Protein AF-E6YMH2-F1 (afdb_monomer_lite)

Organism: NCBI:txid685782

Secondary structure (DSSP, 8-state):
---EEEEEGGGEEE-TT-TTS-S-SSHHHHHHHHHHHS-HHHHHHHHHHH---TT-PEEEEEETTEEEEEE-HHHHHHHHHHH-GGGS-TTTHHHHHHHHHH-SS---EEEEEEESSHHHHHHHHHHHHSTTGGGTS-----HHHHHHH-TT-TTHHHHHHHHHHHTT-GGGS-HHHHHHHHTSHHHHHHH-EEEETTTTEEEE-----S--GGGG-

Radius of gyration: 24.2 Å; chains: 1; bounding box: 54×37×70 Å

pLDDT: mean 88.31, std 12.15, range [40.66, 98.06]

Sequence (217 aa):
MVNTKKISLKKLKLDLENPRIPACSTEEDAIDLLCAAEQISELAKDIAENRISPCEKLIVLQNGKKYIVAEGNRRLVALMLLNKPNLAPKHLFRRFSQYSASRQIQINSVECLIVSDRKEAKHWIEAKHAGQNKGKGVKPWNAIQKAHYFPSNENRFAYLLFNFLLEDISQFYEITNLTRFISGSTFFEYTGIYYNQWEDKLAFSCSYEKNSALDIF

Foldseek 3Di:
DFDKDKFFLVQEAEDCPAPQADRDDDSLSRLASCVVRPVLLVVLLCCLVPNDDPVDAFEWEDDPSHTYGLPDNSVSSSLVCLQPVVSHDPVCSVSSVVSNVSRPDRDRIGMYGYDHDVVVVVLVCCQDPVECVVPSHDDDDDLLRCLVPDLPRLLVLLNQVCCVVPVPPSVVDDSVVVSVVCVDPVNCVAFQWDQDSVVSHIDGPPPPDDDHPVVVD

Structure (mmCIF, N/CA/C/O backbone):
data_AF-E6YMH2-F1
#
_entry.id   AF-E6YMH2-F1
#
loop_
_atom_site.group_PDB
_atom_site.id
_atom_site.type_symbol
_atom_site.label_atom_id
_atom_site.label_alt_id
_atom_site.label_comp_id
_atom_site.label_asym_id
_atom_site.label_entity_id
_atom_site.label_seq_id
_atom_site.pdbx_PDB_ins_code
_atom_site.Cartn_x
_atom_site.Cartn_y
_atom_site.Cartn_z
_atom_site.occupancy
_atom_site.B_iso_or_equiv
_atom_site.auth_seq_id
_atom_site.auth_comp_id
_atom_site.auth_asym_id
_atom_site.auth_atom_id
_atom_site.pdbx_PDB_model_num
ATOM 1 N N . MET A 1 1 ? -17.793 21.975 2.970 1.00 53.28 1 MET A N 1
ATOM 2 C CA . MET A 1 1 ? -16.399 21.948 3.470 1.00 53.28 1 MET A CA 1
ATOM 3 C C . MET A 1 1 ? -16.033 20.508 3.773 1.00 53.28 1 MET A C 1
ATOM 5 O O . MET A 1 1 ? -16.865 19.801 4.320 1.00 53.28 1 MET A O 1
ATOM 9 N N . VAL A 1 2 ? -14.834 20.071 3.395 1.00 66.56 2 VAL A N 1
ATOM 10 C CA . VAL A 1 2 ? -14.340 18.712 3.666 1.00 66.56 2 VAL A CA 1
ATOM 11 C C . VAL A 1 2 ? -13.852 18.668 5.120 1.00 66.56 2 VAL A C 1
ATOM 13 O O . VAL A 1 2 ? -12.937 19.410 5.472 1.00 66.56 2 VAL A O 1
ATOM 16 N N . ASN A 1 3 ? -14.472 17.858 5.985 1.00 87.75 3 ASN A N 1
ATOM 17 C CA . ASN A 1 3 ? -14.114 17.797 7.408 1.00 87.75 3 ASN A CA 1
ATOM 18 C C . ASN A 1 3 ? -12.878 16.909 7.622 1.00 87.75 3 ASN A C 1
ATOM 20 O O . ASN A 1 3 ? -12.988 15.700 7.831 1.00 87.75 3 ASN A O 1
ATOM 24 N N . THR A 1 4 ? -11.685 17.499 7.535 1.00 92.56 4 THR A N 1
ATOM 25 C CA . THR A 1 4 ? -10.423 16.785 7.774 1.00 92.56 4 THR A CA 1
ATOM 26 C C . THR A 1 4 ? -9.900 17.002 9.185 1.00 92.56 4 THR A C 1
ATOM 28 O O . THR A 1 4 ? -9.810 18.136 9.652 1.00 92.56 4 THR A O 1
ATOM 31 N N . LYS A 1 5 ? -9.471 15.924 9.845 1.00 94.75 5 LYS A N 1
ATOM 32 C CA . LYS A 1 5 ? -8.894 15.975 11.192 1.00 94.75 5 LYS A CA 1
ATOM 33 C C . LYS A 1 5 ? -7.757 14.977 11.348 1.00 94.75 5 LYS A C 1
ATOM 35 O O . LYS A 1 5 ? -7.812 13.868 10.824 1.00 94.75 5 LYS A O 1
ATOM 40 N N . LYS A 1 6 ? -6.749 15.338 12.144 1.00 95.69 6 LYS A N 1
ATOM 41 C CA . LYS A 1 6 ? -5.700 14.406 12.569 1.00 95.69 6 LYS A CA 1
ATOM 42 C C . LYS A 1 6 ? -6.231 13.495 13.681 1.00 95.69 6 LYS A C 1
ATOM 44 O O . LYS A 1 6 ? -6.595 13.972 14.758 1.00 95.69 6 LYS A O 1
ATOM 49 N N . ILE A 1 7 ? -6.297 12.189 13.433 1.00 96.81 7 ILE A N 1
ATOM 50 C CA . ILE A 1 7 ? -6.858 11.193 14.358 1.00 96.81 7 ILE A CA 1
ATOM 51 C C . ILE A 1 7 ? -5.758 10.237 14.816 1.00 96.81 7 ILE A C 1
ATOM 53 O O . ILE A 1 7 ? -4.946 9.769 14.023 1.00 96.81 7 ILE A O 1
ATOM 57 N N . SER A 1 8 ? -5.720 9.941 16.119 1.00 97.25 8 SER A N 1
ATOM 58 C CA . SER A 1 8 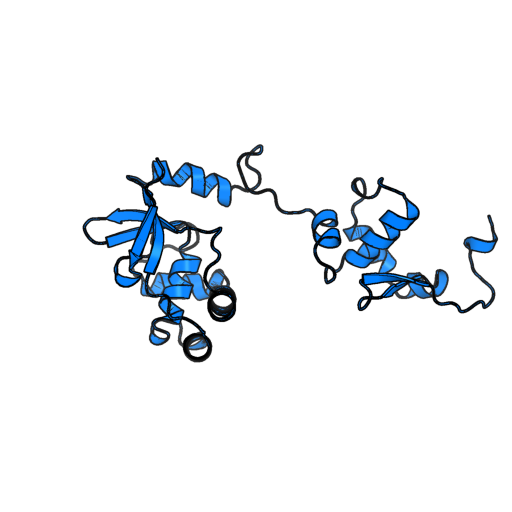? -4.796 8.944 16.671 1.00 97.25 8 SER A CA 1
ATOM 59 C C . SER A 1 8 ? -5.105 7.550 16.130 1.00 97.25 8 SER A C 1
ATOM 61 O O . SER A 1 8 ? -6.260 7.127 16.158 1.00 97.25 8 SER A O 1
ATOM 63 N N . LEU A 1 9 ? -4.067 6.797 15.762 1.00 96.44 9 LEU A N 1
ATOM 64 C CA . LEU A 1 9 ? -4.207 5.413 15.295 1.00 96.44 9 LEU A CA 1
ATOM 65 C C . LEU A 1 9 ? -4.928 4.517 16.310 1.00 96.44 9 LEU A C 1
ATOM 67 O O . LEU A 1 9 ? -5.713 3.663 15.927 1.00 96.44 9 LEU A O 1
ATOM 71 N N . LYS A 1 10 ? -4.778 4.779 17.617 1.00 95.75 10 LYS A N 1
ATOM 72 C CA . LYS A 1 10 ? -5.491 4.044 18.681 1.00 95.75 10 LYS A CA 1
ATOM 73 C C . LYS A 1 10 ? -7.017 4.223 18.638 1.00 95.75 10 LYS A C 1
ATOM 75 O O . LYS A 1 10 ? -7.742 3.498 19.325 1.00 95.75 10 LYS A O 1
ATOM 80 N N . LYS A 1 11 ? -7.517 5.246 17.938 1.00 97.25 11 LYS A N 1
ATOM 81 C CA . LYS A 1 11 ? -8.952 5.515 17.768 1.00 97.25 11 LYS A CA 1
ATOM 82 C C . LYS A 1 11 ? -9.512 4.950 16.463 1.00 97.25 11 LYS A C 1
ATOM 84 O O . LYS A 1 11 ? -10.732 4.943 16.330 1.00 97.25 11 LYS A O 1
ATOM 89 N N . LEU A 1 12 ? -8.654 4.502 15.551 1.00 97.56 12 LEU A N 1
ATOM 90 C CA . LEU A 1 12 ? -9.054 3.927 14.276 1.00 97.56 12 LEU A CA 1
ATOM 91 C C . LEU A 1 12 ? -9.281 2.421 14.427 1.00 97.56 12 LEU A C 1
ATOM 93 O O . LEU A 1 12 ? -8.644 1.774 15.261 1.00 97.56 12 LEU A O 1
ATOM 97 N N . LYS A 1 13 ? -10.232 1.909 13.654 1.00 96.94 13 LYS A N 1
ATOM 98 C CA . LYS A 1 13 ? -10.621 0.505 13.590 1.00 96.94 13 LYS A CA 1
ATOM 99 C C . LYS A 1 13 ? -10.759 0.080 12.139 1.00 96.94 13 LYS A C 1
ATOM 101 O O . LYS A 1 13 ? -11.210 0.887 11.318 1.00 96.94 13 LYS A O 1
ATOM 106 N N . LEU A 1 14 ? -10.368 -1.158 11.848 1.00 96.69 14 LEU A N 1
ATOM 107 C CA . LEU A 1 14 ? -10.614 -1.745 10.538 1.00 96.69 14 LEU A CA 1
ATOM 108 C C . LEU A 1 14 ? -12.112 -1.823 10.268 1.00 96.69 14 LEU A C 1
ATOM 110 O O . LEU A 1 14 ? -12.930 -2.017 11.170 1.00 96.69 14 LEU A O 1
ATOM 114 N N . ASP A 1 15 ? -12.450 -1.657 9.001 1.00 95.12 15 ASP A N 1
ATOM 115 C CA . ASP A 1 15 ? -13.780 -1.944 8.504 1.00 95.12 15 ASP A CA 1
ATOM 116 C C . ASP A 1 15 ? -13.869 -3.421 8.117 1.00 95.12 15 ASP A C 1
ATOM 118 O O . ASP A 1 15 ? -13.369 -3.808 7.065 1.00 95.12 15 ASP A O 1
ATOM 122 N N . LEU A 1 16 ? -14.489 -4.247 8.966 1.00 93.25 16 LEU A N 1
ATOM 123 C CA . LEU A 1 16 ? -14.652 -5.684 8.702 1.00 93.25 16 LEU A CA 1
ATOM 124 C C . LEU A 1 16 ? -15.605 -5.974 7.528 1.00 93.25 16 LEU A C 1
ATOM 126 O O . LEU A 1 16 ? -15.638 -7.095 7.038 1.00 93.25 16 LEU A O 1
ATOM 130 N N . GLU A 1 17 ? -16.350 -4.971 7.051 1.00 90.69 17 GLU A N 1
ATOM 131 C CA . GLU A 1 17 ? -17.177 -5.063 5.841 1.00 90.69 17 GLU A CA 1
ATOM 132 C C . GLU A 1 17 ? -16.397 -4.654 4.574 1.00 90.69 17 GLU A C 1
ATOM 134 O O . GLU A 1 17 ? -16.982 -4.508 3.498 1.00 90.69 17 GLU A O 1
ATOM 139 N N . ASN A 1 18 ? -15.082 -4.410 4.671 1.00 90.00 18 ASN A N 1
ATOM 140 C CA . ASN A 1 18 ? -14.289 -3.981 3.524 1.00 90.00 18 ASN A CA 1
ATOM 141 C C . ASN A 1 18 ? -14.209 -5.093 2.458 1.00 90.00 18 ASN A C 1
ATOM 143 O O . ASN A 1 18 ? -13.822 -6.209 2.793 1.00 90.00 18 ASN A O 1
ATOM 147 N N . PRO A 1 19 ? -14.434 -4.795 1.161 1.00 89.75 19 PRO A N 1
ATOM 148 C CA . PRO A 1 19 ? -14.415 -5.810 0.101 1.00 89.75 19 PRO A CA 1
ATOM 149 C C . PRO A 1 19 ? -13.097 -6.582 -0.071 1.00 89.75 19 PRO A C 1
ATOM 151 O O . PRO A 1 19 ? -13.088 -7.618 -0.726 1.00 89.75 19 PRO A O 1
ATOM 154 N N . ARG A 1 20 ? -11.978 -6.078 0.472 1.00 88.00 20 ARG A N 1
ATOM 155 C CA . ARG A 1 20 ? -10.672 -6.764 0.454 1.00 88.00 20 ARG A CA 1
ATOM 156 C C . ARG A 1 20 ? -10.500 -7.780 1.581 1.00 88.00 20 ARG A C 1
ATOM 158 O O . ARG A 1 20 ? -9.518 -8.512 1.586 1.00 88.00 20 ARG A O 1
ATOM 165 N N . ILE A 1 21 ? -11.398 -7.780 2.561 1.00 89.44 21 ILE A N 1
ATOM 166 C CA . ILE A 1 21 ? -11.321 -8.635 3.740 1.00 89.44 21 ILE A CA 1
ATOM 167 C C . ILE A 1 21 ? -12.381 -9.725 3.563 1.00 89.44 21 ILE A C 1
ATOM 169 O O . ILE A 1 21 ? -13.573 -9.414 3.544 1.00 89.44 21 ILE A O 1
ATOM 173 N N . PRO A 1 22 ? -11.985 -10.998 3.396 1.00 89.44 22 PRO A N 1
ATOM 174 C CA . PRO A 1 22 ? -12.920 -12.112 3.498 1.00 89.44 22 PRO A CA 1
ATOM 175 C C . PRO A 1 22 ? -13.704 -12.045 4.811 1.00 89.44 22 PRO A C 1
ATOM 177 O O . PRO A 1 22 ? -13.191 -11.544 5.808 1.00 89.44 22 PRO A O 1
ATOM 180 N N . ALA A 1 23 ? -14.937 -12.557 4.825 1.00 87.50 23 ALA A N 1
ATOM 181 C CA . ALA A 1 23 ? -15.796 -12.468 6.002 1.00 87.50 23 ALA A CA 1
ATOM 182 C C . ALA A 1 23 ? -15.085 -13.016 7.252 1.00 87.50 23 ALA A C 1
ATOM 184 O O . ALA A 1 23 ? -14.742 -14.196 7.322 1.00 87.50 23 ALA A O 1
ATOM 185 N N . CYS A 1 24 ? -14.875 -12.144 8.235 1.00 89.50 24 CYS A N 1
ATOM 186 C CA . CYS A 1 24 ? -14.192 -12.458 9.482 1.00 89.50 24 CYS A CA 1
ATOM 187 C C . CYS A 1 24 ? -14.869 -11.751 10.657 1.00 89.50 24 CYS A C 1
ATOM 189 O O . CYS A 1 24 ? -15.525 -10.721 10.491 1.00 89.50 24 CYS A O 1
ATOM 191 N N . SER A 1 25 ? -14.694 -12.289 11.862 1.00 86.00 25 SER A N 1
ATOM 192 C CA . SER A 1 25 ? -15.335 -11.753 13.068 1.00 86.00 25 SER A CA 1
ATOM 193 C C . SER A 1 25 ? -14.410 -10.879 13.913 1.00 86.00 25 SER A C 1
ATOM 195 O O . SER A 1 25 ? -14.901 -10.120 14.750 1.00 86.00 25 SER A O 1
ATOM 197 N N . THR A 1 26 ? -13.091 -10.965 13.715 1.00 93.44 26 THR A N 1
ATOM 198 C CA . THR A 1 26 ? -12.112 -10.256 14.545 1.00 93.44 26 THR A CA 1
ATOM 199 C C . THR A 1 26 ? -11.184 -9.361 13.727 1.00 93.44 26 THR A C 1
ATOM 201 O O . THR A 1 26 ? -10.940 -9.572 12.541 1.00 93.44 26 THR A O 1
ATOM 204 N N . GLU A 1 27 ? -10.657 -8.327 14.385 1.00 92.69 27 GLU A N 1
ATOM 205 C CA . GLU A 1 27 ? -9.673 -7.419 13.785 1.00 92.69 27 GLU A CA 1
ATOM 206 C C . GLU A 1 27 ? -8.314 -8.110 13.565 1.00 92.69 27 GLU A C 1
ATOM 208 O O . GLU A 1 27 ? -7.575 -7.711 12.674 1.00 92.69 27 GLU A O 1
ATOM 213 N N . GLU A 1 28 ? -7.997 -9.151 14.341 1.00 94.56 28 GLU A N 1
ATOM 214 C CA . GLU A 1 28 ? -6.776 -9.953 14.185 1.00 94.56 28 GLU A CA 1
ATOM 215 C C . GLU A 1 28 ? -6.840 -10.810 12.915 1.00 94.56 28 GLU A C 1
ATOM 217 O O . GLU A 1 28 ? -5.948 -10.709 12.074 1.00 94.56 28 GLU A O 1
ATOM 222 N N . ASP A 1 29 ? -7.953 -11.522 12.698 1.00 94.62 29 ASP A N 1
ATOM 223 C CA . ASP A 1 29 ? -8.179 -12.287 11.463 1.00 94.62 29 ASP A CA 1
ATOM 224 C C . ASP A 1 29 ? -8.114 -11.374 10.229 1.00 94.62 29 ASP A C 1
ATOM 226 O O . ASP A 1 29 ? -7.498 -11.706 9.218 1.00 94.62 29 ASP A O 1
ATOM 230 N N . ALA A 1 30 ? -8.711 -10.181 10.320 1.00 95.88 30 ALA A N 1
ATOM 231 C CA . ALA A 1 30 ? -8.669 -9.189 9.252 1.00 95.88 30 ALA A CA 1
ATOM 232 C C . ALA A 1 30 ? -7.234 -8.742 8.916 1.00 95.88 30 ALA A C 1
ATOM 234 O O . ALA A 1 30 ? -6.901 -8.566 7.741 1.00 95.88 30 ALA A O 1
ATOM 235 N N . ILE A 1 31 ? -6.381 -8.552 9.930 1.00 96.69 31 ILE A N 1
ATOM 236 C CA . ILE A 1 31 ? -4.965 -8.209 9.743 1.00 96.69 31 ILE A CA 1
ATOM 237 C C . ILE A 1 31 ? -4.236 -9.345 9.026 1.00 96.69 31 ILE A C 1
ATOM 239 O O . ILE A 1 31 ? -3.516 -9.073 8.062 1.00 96.69 31 ILE A O 1
ATOM 243 N N . ASP A 1 32 ? -4.437 -10.590 9.457 1.00 95.62 32 ASP A N 1
ATOM 244 C CA . ASP A 1 32 ? -3.796 -11.763 8.859 1.00 95.62 32 ASP A CA 1
ATOM 245 C C . ASP A 1 32 ? -4.201 -11.942 7.390 1.00 95.62 32 ASP A C 1
ATOM 247 O O . ASP A 1 32 ? -3.337 -12.083 6.517 1.00 95.62 32 ASP A O 1
ATOM 251 N N . LEU A 1 33 ? -5.500 -11.838 7.095 1.00 95.62 33 LEU A N 1
ATOM 252 C CA . LEU A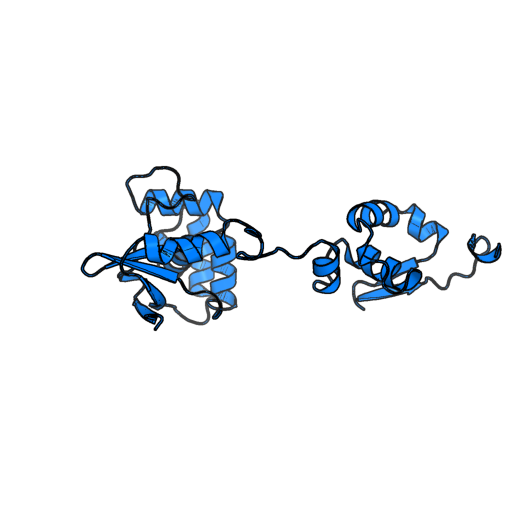 1 33 ? -6.042 -11.947 5.739 1.00 95.62 33 LEU A CA 1
ATOM 253 C C . LEU A 1 33 ? -5.502 -10.847 4.815 1.00 95.62 33 LEU A C 1
ATOM 255 O O . LEU A 1 33 ? -5.058 -11.129 3.700 1.00 95.62 33 LEU A O 1
ATOM 259 N N . LEU A 1 34 ? -5.475 -9.595 5.282 1.00 96.12 34 LEU A N 1
ATOM 260 C CA . LEU A 1 34 ? -4.917 -8.485 4.507 1.00 96.12 34 LEU A CA 1
ATOM 261 C C . LEU A 1 34 ? -3.413 -8.652 4.281 1.00 96.12 34 LEU A C 1
ATOM 263 O O . LEU A 1 34 ? -2.926 -8.385 3.183 1.00 96.12 34 LEU A O 1
ATOM 267 N N . CYS A 1 35 ? -2.665 -9.107 5.288 1.00 96.62 35 CYS A N 1
ATOM 268 C CA . CYS A 1 35 ? -1.232 -9.358 5.141 1.00 96.62 35 CYS A CA 1
ATOM 269 C C . CYS A 1 35 ? -0.935 -10.438 4.097 1.00 96.62 35 CYS A C 1
ATOM 271 O O . CYS A 1 35 ? 0.059 -10.312 3.383 1.00 96.62 35 CYS A O 1
ATOM 273 N N . ALA A 1 36 ? -1.794 -11.453 3.985 1.00 94.75 36 ALA A N 1
ATOM 274 C CA . ALA A 1 36 ? -1.649 -12.521 3.004 1.00 94.75 36 ALA A CA 1
ATOM 275 C C . ALA A 1 36 ? -1.957 -12.073 1.562 1.00 94.75 36 ALA A C 1
ATOM 277 O O . ALA A 1 36 ? -1.315 -12.560 0.634 1.00 94.75 36 ALA A O 1
ATOM 278 N N . ALA A 1 37 ? -2.911 -11.154 1.360 1.00 94.00 37 ALA A N 1
ATOM 279 C CA . ALA A 1 37 ? -3.449 -10.850 0.027 1.00 94.00 37 ALA A CA 1
ATOM 280 C C . ALA A 1 37 ? -3.065 -9.471 -0.550 1.00 94.00 37 ALA A C 1
ATOM 282 O O . ALA A 1 37 ? -3.076 -9.292 -1.764 1.00 94.00 37 ALA A O 1
ATOM 283 N N . GLU A 1 38 ? -2.727 -8.479 0.280 1.00 94.88 38 GLU A N 1
ATOM 284 C CA . GLU A 1 38 ? -2.749 -7.060 -0.128 1.00 94.88 38 GLU A CA 1
ATOM 285 C C . GLU A 1 38 ? -1.387 -6.344 -0.038 1.00 94.88 38 GLU A C 1
ATOM 287 O O . GLU A 1 38 ? -1.331 -5.110 0.069 1.00 94.88 38 GLU A O 1
ATOM 292 N N . GLN A 1 39 ? -0.277 -7.092 -0.085 1.00 96.19 39 GLN A N 1
ATOM 293 C CA . GLN A 1 39 ? 1.098 -6.550 -0.119 1.00 96.19 39 GLN A CA 1
ATOM 294 C C . GLN A 1 39 ? 1.366 -5.511 0.990 1.00 96.19 39 GLN A C 1
ATOM 296 O O . GLN A 1 39 ? 1.933 -4.434 0.779 1.00 96.19 39 GLN A O 1
ATOM 301 N N . ILE A 1 40 ? 0.867 -5.795 2.197 1.00 97.75 40 ILE A N 1
ATOM 302 C CA . ILE A 1 40 ? 0.952 -4.875 3.341 1.00 97.75 40 ILE A CA 1
ATOM 303 C C . ILE A 1 40 ? 2.406 -4.670 3.772 1.00 97.75 40 ILE A C 1
ATOM 305 O O . ILE A 1 40 ? 2.775 -3.581 4.205 1.00 97.75 40 ILE A O 1
ATOM 309 N N . SER A 1 41 ? 3.233 -5.708 3.638 1.00 97.56 41 SER A N 1
ATOM 310 C CA . SER A 1 41 ? 4.658 -5.671 3.966 1.00 97.56 41 SER A CA 1
ATOM 311 C C . SER A 1 41 ? 5.401 -4.622 3.132 1.00 97.56 41 SER A C 1
ATOM 313 O O . SER A 1 41 ? 6.167 -3.829 3.672 1.00 97.56 41 SER A O 1
ATOM 315 N N . GLU A 1 42 ? 5.166 -4.603 1.823 1.00 97.56 42 GLU A N 1
ATOM 316 C CA . GLU A 1 42 ? 5.789 -3.686 0.869 1.00 97.56 42 GLU A CA 1
ATOM 317 C C . GLU A 1 42 ? 5.333 -2.249 1.134 1.00 97.56 42 GLU A C 1
ATOM 319 O O . GLU A 1 42 ? 6.159 -1.341 1.206 1.00 97.56 42 GLU A O 1
ATOM 324 N N . LEU A 1 43 ? 4.032 -2.053 1.380 1.00 96.88 43 LEU A N 1
ATOM 325 C CA . LEU A 1 43 ? 3.486 -0.750 1.760 1.00 96.88 43 LEU A CA 1
ATOM 326 C C . LEU A 1 43 ? 4.080 -0.241 3.082 1.00 96.88 43 LEU A C 1
ATOM 328 O O . LEU A 1 43 ? 4.375 0.943 3.221 1.00 96.88 43 LEU A O 1
ATOM 332 N N . ALA A 1 44 ? 4.257 -1.116 4.070 1.00 96.88 44 ALA A N 1
ATOM 333 C CA . ALA A 1 44 ? 4.852 -0.743 5.347 1.00 96.88 44 ALA A CA 1
ATOM 334 C C . ALA A 1 44 ? 6.332 -0.372 5.215 1.00 96.88 44 ALA A C 1
ATOM 336 O O . ALA A 1 44 ? 6.776 0.565 5.878 1.00 96.88 44 ALA A O 1
ATOM 337 N N . LYS A 1 45 ? 7.076 -1.075 4.352 1.00 96.94 45 LYS A N 1
ATOM 338 C CA . LYS A 1 45 ? 8.459 -0.728 4.016 1.00 96.94 45 LYS A CA 1
ATOM 339 C C . LYS A 1 45 ? 8.534 0.680 3.422 1.00 96.94 45 LYS A C 1
ATOM 341 O O . LYS A 1 45 ? 9.268 1.509 3.949 1.00 96.94 45 LYS A O 1
ATOM 346 N N . ASP A 1 46 ? 7.715 0.964 2.409 1.00 95.88 46 ASP A N 1
ATOM 347 C CA . ASP A 1 46 ? 7.650 2.289 1.783 1.00 95.88 46 ASP A CA 1
ATOM 348 C C . ASP A 1 46 ? 7.313 3.384 2.806 1.00 95.88 46 ASP A C 1
ATOM 350 O O . ASP A 1 46 ? 8.006 4.391 2.890 1.00 95.88 46 ASP A O 1
ATOM 354 N N . ILE A 1 47 ? 6.327 3.159 3.680 1.00 95.69 47 ILE A N 1
ATOM 355 C CA . ILE A 1 47 ? 5.979 4.126 4.734 1.00 95.69 47 ILE A CA 1
ATOM 356 C C . ILE A 1 47 ? 7.134 4.336 5.726 1.00 95.69 47 ILE A C 1
ATOM 358 O O . ILE A 1 47 ? 7.324 5.453 6.214 1.00 95.69 47 ILE A O 1
ATOM 362 N N . ALA A 1 48 ? 7.891 3.290 6.063 1.00 95.62 48 ALA A N 1
ATOM 363 C CA . ALA A 1 48 ? 9.034 3.403 6.966 1.00 95.62 48 ALA A CA 1
ATOM 364 C C . ALA A 1 48 ? 10.181 4.226 6.351 1.00 95.62 48 ALA A C 1
ATOM 366 O O . ALA A 1 48 ? 10.842 4.972 7.078 1.00 95.62 48 ALA A O 1
ATOM 367 N N . GLU A 1 49 ? 10.380 4.114 5.035 1.00 94.56 49 GLU A N 1
ATOM 368 C CA . GLU A 1 49 ? 11.421 4.810 4.269 1.00 94.56 49 GLU A CA 1
ATOM 369 C C . GLU A 1 49 ? 11.009 6.249 3.902 1.00 94.56 49 GLU A C 1
ATOM 371 O O . GLU A 1 49 ? 11.788 7.184 4.093 1.00 94.56 49 GLU A O 1
ATOM 376 N N . ASN A 1 50 ? 9.763 6.445 3.459 1.00 92.38 50 ASN A N 1
ATOM 377 C CA . ASN A 1 50 ? 9.290 7.657 2.779 1.00 92.38 50 ASN A CA 1
ATOM 378 C C . ASN A 1 50 ? 8.176 8.423 3.517 1.00 92.38 50 ASN A C 1
ATOM 380 O O . ASN A 1 50 ? 7.774 9.500 3.074 1.00 92.38 50 ASN A O 1
ATOM 384 N N . ARG A 1 51 ? 7.705 7.931 4.673 1.00 91.75 51 ARG A N 1
ATOM 385 C CA . ARG A 1 51 ? 6.519 8.430 5.409 1.00 91.75 51 ARG A CA 1
ATOM 386 C C . ARG A 1 51 ? 5.206 8.148 4.659 1.00 91.75 51 ARG A C 1
ATOM 388 O O . ARG A 1 51 ? 5.159 7.438 3.665 1.00 91.75 51 ARG A O 1
ATOM 395 N N . ILE A 1 52 ? 4.090 8.661 5.184 1.00 91.00 52 ILE A N 1
ATOM 396 C CA . ILE A 1 52 ? 2.784 8.549 4.516 1.00 91.00 52 ILE A CA 1
ATOM 397 C C . ILE A 1 52 ? 2.716 9.548 3.363 1.00 91.00 52 ILE A C 1
ATOM 399 O O . ILE A 1 52 ? 3.002 10.730 3.557 1.00 91.00 52 ILE A O 1
ATOM 403 N N . SER A 1 53 ? 2.239 9.087 2.205 1.00 89.31 53 SER A N 1
ATOM 404 C CA . SER A 1 53 ? 1.934 9.958 1.070 1.00 89.31 53 SER A CA 1
ATOM 405 C C . SER A 1 53 ? 0.943 11.075 1.455 1.00 89.31 53 SER A C 1
ATOM 407 O O . SER A 1 53 ? -0.159 10.782 1.931 1.00 89.31 53 SER A O 1
ATOM 409 N N . PRO A 1 54 ? 1.278 12.357 1.217 1.00 88.00 54 PRO A N 1
ATOM 410 C CA . PRO A 1 54 ? 0.398 13.484 1.531 1.00 88.00 54 PRO A CA 1
ATOM 411 C C . PRO A 1 54 ? -0.827 13.569 0.604 1.00 88.00 54 PRO A C 1
ATOM 413 O O . PRO A 1 54 ? -1.809 14.229 0.938 1.00 88.00 54 PRO A O 1
ATOM 416 N N . CYS A 1 55 ? -0.802 12.882 -0.541 1.00 88.81 55 CYS A N 1
ATOM 417 C CA . CYS A 1 55 ? -1.909 12.835 -1.502 1.00 88.81 55 CYS A CA 1
ATOM 418 C C . CYS A 1 55 ? -3.060 11.924 -1.042 1.00 88.81 55 CYS A C 1
ATOM 420 O O . CYS A 1 55 ? -4.115 11.864 -1.669 1.00 88.81 55 CYS A O 1
ATOM 422 N N . GLU A 1 56 ? -2.856 11.179 0.041 1.00 87.31 56 GLU A N 1
ATOM 423 C CA . GLU A 1 56 ? -3.592 9.961 0.322 1.00 87.31 56 GLU A CA 1
ATOM 424 C C . GLU A 1 56 ? -4.136 9.946 1.762 1.00 87.31 56 GLU A C 1
ATOM 426 O O . GLU A 1 56 ? -3.501 9.467 2.703 1.00 87.31 56 GLU A O 1
ATOM 431 N N . LYS A 1 57 ? -5.364 10.448 1.935 1.00 92.25 57 LYS A N 1
ATOM 432 C CA . LYS A 1 57 ? -6.064 10.517 3.232 1.00 92.25 57 LYS A CA 1
ATOM 433 C C . LYS A 1 57 ? -6.899 9.264 3.496 1.00 92.25 57 LYS A C 1
ATOM 435 O O . LYS A 1 57 ? -7.441 8.674 2.563 1.00 92.25 57 LYS A O 1
ATOM 440 N N . LEU A 1 58 ? -7.030 8.881 4.770 1.00 96.12 58 LEU A N 1
ATOM 441 C CA . LEU A 1 58 ? -8.010 7.866 5.175 1.00 96.12 58 LEU A CA 1
ATOM 442 C C . LEU A 1 58 ? -9.411 8.481 5.181 1.00 96.12 58 LEU A C 1
ATOM 444 O O . LEU A 1 58 ? -9.570 9.620 5.620 1.00 96.12 58 LEU A O 1
ATOM 448 N N . ILE A 1 59 ? -10.423 7.731 4.749 1.00 96.56 59 ILE A N 1
ATOM 449 C CA . ILE A 1 59 ? -11.830 8.132 4.901 1.00 96.56 59 ILE A CA 1
ATOM 450 C C . ILE A 1 59 ? -12.411 7.334 6.056 1.00 96.56 59 ILE A C 1
ATOM 452 O O . ILE A 1 59 ? -12.279 6.109 6.088 1.00 96.56 59 ILE A O 1
ATOM 456 N N . VAL A 1 60 ? -13.018 8.022 7.020 1.00 97.19 60 VAL A N 1
ATOM 457 C CA . VAL A 1 60 ? -13.437 7.410 8.278 1.00 97.19 60 VAL A CA 1
ATOM 458 C C . VAL A 1 60 ? -14.854 7.794 8.674 1.00 97.19 60 VAL A C 1
ATOM 460 O O . VAL A 1 60 ? -15.260 8.945 8.548 1.00 97.19 60 VAL A O 1
ATOM 463 N N . LEU A 1 61 ? -15.575 6.819 9.214 1.00 95.06 61 LEU A N 1
ATOM 464 C CA . LEU A 1 61 ? -16.911 6.968 9.777 1.00 95.06 61 LEU A CA 1
ATOM 465 C C . LEU A 1 61 ? -16.789 7.132 11.284 1.00 95.06 61 LEU A C 1
ATOM 467 O O . LEU A 1 61 ? -16.098 6.346 11.941 1.00 95.06 61 LEU A O 1
ATOM 471 N N . GLN A 1 62 ? -17.460 8.127 11.852 1.00 92.25 62 GLN A N 1
ATOM 472 C CA . GLN A 1 62 ? -17.488 8.279 13.301 1.00 92.25 62 GLN A CA 1
ATOM 473 C C . GLN A 1 62 ? -18.377 7.194 13.933 1.00 92.25 62 GLN A C 1
ATOM 475 O O . GLN A 1 62 ? -19.554 7.088 13.614 1.00 92.25 62 GLN A O 1
ATOM 480 N N . ASN A 1 63 ? -17.821 6.410 14.863 1.00 90.75 63 ASN A N 1
ATOM 481 C CA . ASN A 1 63 ? -18.551 5.409 15.642 1.00 90.75 63 ASN A CA 1
ATOM 482 C C . ASN A 1 63 ? -18.277 5.620 17.142 1.00 90.75 63 ASN A C 1
ATOM 484 O O . ASN A 1 63 ? -17.271 5.162 17.701 1.00 90.75 63 ASN A O 1
ATOM 488 N N . GLY A 1 64 ? -19.144 6.400 17.792 1.00 90.75 64 GLY A N 1
ATOM 489 C CA . GLY A 1 64 ? -18.961 6.829 19.178 1.00 90.75 64 GLY A CA 1
ATOM 490 C C . GLY A 1 64 ? -17.647 7.601 19.377 1.00 90.75 64 GLY A C 1
ATOM 491 O O . GLY A 1 64 ? -17.441 8.672 18.806 1.00 90.75 64 GLY A O 1
ATOM 492 N N . LYS A 1 65 ? -16.740 7.056 20.204 1.00 92.62 65 LYS A N 1
ATOM 493 C CA . LYS A 1 65 ? -15.399 7.628 20.475 1.00 92.62 65 LYS A CA 1
ATOM 494 C C . LYS A 1 65 ? -14.307 7.130 19.511 1.00 92.62 65 LYS A C 1
ATOM 496 O O . LYS A 1 65 ? -13.154 7.568 19.617 1.00 92.62 65 LYS A O 1
ATOM 501 N N . LYS A 1 66 ? -14.640 6.181 18.634 1.00 95.88 66 LYS A N 1
ATOM 502 C CA . LYS A 1 66 ? -13.746 5.536 17.666 1.00 95.88 66 LYS A CA 1
ATOM 503 C C . LYS A 1 66 ? -14.163 5.907 16.241 1.00 95.88 66 LYS A C 1
ATOM 505 O O . LYS A 1 66 ? -15.170 6.578 16.031 1.00 95.88 66 LYS A O 1
ATOM 510 N N . TYR A 1 67 ? -13.355 5.490 15.278 1.00 97.12 67 TYR A N 1
ATOM 511 C CA . TYR A 1 67 ? -13.568 5.756 13.863 1.00 97.12 67 TYR A CA 1
ATOM 512 C C . TYR A 1 67 ? -13.329 4.478 13.060 1.00 97.12 67 TYR A C 1
ATOM 514 O O . TYR A 1 67 ? -12.272 3.864 13.207 1.00 97.12 67 TYR A O 1
ATOM 522 N N . ILE A 1 68 ? -14.293 4.090 12.228 1.00 96.56 68 ILE A N 1
ATOM 523 C CA . ILE A 1 68 ? -14.172 2.947 11.312 1.00 96.56 68 ILE A CA 1
ATOM 524 C C . ILE A 1 68 ? -13.568 3.453 10.002 1.00 96.56 68 ILE A C 1
ATOM 52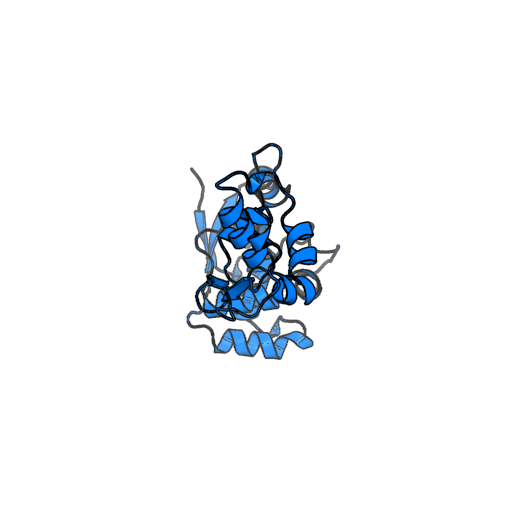6 O O . ILE A 1 68 ? -14.042 4.448 9.454 1.00 96.56 68 ILE A O 1
ATOM 530 N N . VAL A 1 69 ? -12.515 2.805 9.505 1.00 97.06 69 VAL A N 1
ATOM 531 C CA . VAL A 1 69 ? -11.817 3.220 8.279 1.00 97.06 69 VAL A CA 1
ATOM 532 C C . VAL A 1 69 ? -12.522 2.657 7.046 1.00 97.06 69 VAL A C 1
ATOM 534 O O . VAL A 1 69 ? -12.285 1.522 6.653 1.00 97.06 69 VAL A O 1
ATOM 537 N N . ALA A 1 70 ? -13.366 3.469 6.409 1.00 95.88 70 ALA A N 1
ATOM 538 C CA . ALA A 1 70 ? -14.077 3.101 5.183 1.00 95.88 70 ALA A CA 1
ATOM 539 C C . ALA A 1 70 ? -13.127 2.941 3.983 1.00 95.88 70 ALA A C 1
ATOM 541 O O . ALA A 1 70 ? -13.310 2.054 3.154 1.00 95.88 70 ALA A O 1
ATOM 542 N N . GLU A 1 71 ? -12.096 3.790 3.903 1.00 95.56 71 GLU A N 1
ATOM 543 C CA . GLU A 1 71 ? -11.087 3.766 2.840 1.00 95.56 71 GLU A CA 1
ATOM 544 C C . GLU A 1 71 ? -9.676 3.868 3.415 1.00 95.56 71 GLU A C 1
ATOM 546 O O . GLU A 1 71 ? -9.392 4.719 4.263 1.00 95.56 71 GLU A O 1
ATOM 551 N N . GLY A 1 72 ? -8.780 3.022 2.900 1.00 95.69 72 GLY A N 1
ATOM 552 C CA . GLY A 1 72 ? -7.381 2.960 3.317 1.00 95.69 72 GLY A CA 1
ATOM 553 C C . GLY A 1 72 ? -7.072 1.916 4.399 1.00 95.69 72 GLY A C 1
ATOM 554 O O . GLY A 1 72 ? -6.074 2.061 5.103 1.00 95.69 72 GLY A O 1
ATOM 555 N N . ASN A 1 73 ? -7.866 0.841 4.511 1.00 96.50 73 ASN A N 1
ATOM 556 C CA . ASN A 1 73 ? -7.619 -0.269 5.450 1.00 96.50 73 ASN A CA 1
ATOM 557 C C . ASN A 1 73 ? -6.204 -0.857 5.330 1.00 96.50 73 ASN A C 1
ATOM 559 O O . ASN A 1 73 ? -5.533 -1.027 6.342 1.00 96.50 73 ASN A O 1
ATOM 563 N N . ARG A 1 74 ? -5.689 -1.055 4.106 1.00 96.69 74 ARG A N 1
ATOM 564 C CA . ARG A 1 74 ? -4.301 -1.510 3.877 1.00 96.69 74 ARG A CA 1
ATOM 565 C C . ARG A 1 74 ? -3.271 -0.613 4.569 1.00 96.69 74 ARG A C 1
ATOM 567 O O . ARG A 1 74 ? -2.343 -1.088 5.217 1.00 96.69 74 ARG A O 1
ATOM 574 N N . ARG A 1 75 ? -3.465 0.704 4.462 1.00 96.50 75 ARG A N 1
ATOM 575 C CA . ARG A 1 75 ? -2.591 1.708 5.076 1.00 96.50 75 ARG A CA 1
ATOM 576 C C . ARG A 1 75 ? -2.747 1.724 6.592 1.00 96.50 75 ARG A C 1
ATOM 578 O O . ARG A 1 75 ? -1.746 1.837 7.291 1.00 96.50 75 ARG A O 1
ATOM 585 N N . LEU A 1 76 ? -3.970 1.574 7.103 1.00 97.25 76 LEU A N 1
ATOM 586 C CA . LEU A 1 76 ? -4.199 1.433 8.539 1.00 97.25 76 LEU A CA 1
ATOM 587 C C . LEU A 1 76 ? -3.456 0.208 9.094 1.00 97.25 76 LEU A C 1
ATOM 589 O O . LEU A 1 76 ? -2.720 0.369 10.065 1.00 97.25 76 LEU A O 1
ATOM 593 N N . VAL A 1 77 ? -3.574 -0.967 8.462 1.00 97.56 77 VAL A N 1
ATOM 594 C CA . VAL A 1 77 ? -2.853 -2.177 8.894 1.00 97.56 77 VAL A CA 1
ATOM 595 C C . VAL A 1 77 ? -1.346 -1.947 8.865 1.00 97.56 77 VAL A C 1
ATOM 597 O O . VAL A 1 77 ? -0.692 -2.155 9.883 1.00 97.56 77 VAL A O 1
ATOM 600 N N . ALA A 1 78 ? -0.792 -1.435 7.761 1.00 97.56 78 ALA A N 1
ATOM 601 C CA . ALA A 1 78 ? 0.639 -1.135 7.672 1.00 97.56 78 ALA A CA 1
ATOM 602 C C . ALA A 1 78 ? 1.113 -0.245 8.839 1.00 97.56 78 ALA A C 1
ATOM 604 O O . ALA A 1 78 ? 2.111 -0.546 9.490 1.00 97.56 78 ALA A O 1
ATOM 605 N N . LEU A 1 79 ? 0.359 0.806 9.175 1.00 97.12 79 LEU A N 1
ATOM 606 C CA . LEU A 1 79 ? 0.674 1.704 10.291 1.00 97.12 79 LEU A CA 1
ATOM 607 C C . LEU A 1 79 ? 0.509 1.050 11.668 1.00 97.12 79 LEU A C 1
ATOM 609 O O . LEU A 1 79 ? 1.298 1.322 12.576 1.00 97.12 79 LEU A O 1
ATOM 613 N N . MET A 1 80 ? -0.504 0.199 11.845 1.00 97.06 80 MET A N 1
ATOM 614 C CA . MET A 1 80 ? -0.698 -0.572 13.073 1.00 97.06 80 MET A CA 1
ATOM 615 C C . MET A 1 80 ? 0.482 -1.511 13.312 1.00 97.06 80 MET A C 1
ATOM 617 O O . MET A 1 80 ? 1.036 -1.501 14.410 1.00 97.06 80 MET A O 1
ATOM 621 N N . LEU A 1 81 ? 0.903 -2.249 12.282 1.00 97.62 81 LEU A N 1
ATOM 622 C CA . LEU A 1 81 ? 2.004 -3.207 12.356 1.00 97.62 81 LEU A CA 1
ATOM 623 C C . LEU A 1 81 ? 3.369 -2.527 12.492 1.00 97.62 81 LEU A C 1
ATOM 625 O O . LEU A 1 81 ? 4.217 -3.013 13.233 1.00 97.62 81 LEU A O 1
ATOM 629 N N . LEU A 1 82 ? 3.575 -1.365 11.864 1.00 97.06 82 LEU A N 1
ATOM 630 C CA . LEU A 1 82 ? 4.767 -0.552 12.115 1.00 97.06 82 LEU A CA 1
ATOM 631 C C . LEU A 1 82 ? 4.831 -0.100 13.578 1.00 97.06 82 LEU A C 1
ATOM 633 O O . LEU A 1 82 ? 5.888 -0.175 14.193 1.00 97.06 82 LEU A O 1
ATOM 637 N N . ASN A 1 83 ? 3.722 0.352 14.168 1.00 95.94 83 ASN A N 1
ATOM 638 C CA . ASN A 1 83 ? 3.718 0.805 15.562 1.00 95.94 83 ASN A CA 1
ATOM 639 C C . ASN A 1 83 ? 3.749 -0.329 16.587 1.00 95.94 83 ASN A C 1
ATOM 641 O O . ASN A 1 83 ? 4.234 -0.131 17.702 1.00 95.94 83 ASN A O 1
ATOM 645 N N . LYS A 1 84 ? 3.179 -1.482 16.243 1.00 96.38 84 LYS A N 1
ATOM 646 C CA . LYS A 1 84 ? 3.080 -2.667 17.093 1.00 96.38 84 LYS A CA 1
ATOM 647 C C . LYS A 1 84 ? 3.365 -3.924 16.263 1.00 96.38 84 LYS A C 1
ATOM 649 O O . LYS A 1 84 ? 2.427 -4.617 15.870 1.00 96.38 84 LYS A O 1
ATOM 654 N N . PRO A 1 85 ? 4.650 -4.245 16.020 1.00 97.19 85 PRO A N 1
ATOM 655 C CA . PRO A 1 85 ? 5.033 -5.397 15.201 1.00 97.19 85 PRO A CA 1
ATOM 656 C C . PRO A 1 85 ? 4.519 -6.740 15.719 1.00 97.19 85 PRO A C 1
ATOM 658 O O . PRO A 1 85 ? 4.357 -7.669 14.940 1.00 97.19 85 PRO A O 1
ATOM 661 N N . ASN A 1 86 ? 4.224 -6.847 17.017 1.00 97.00 86 ASN A N 1
ATOM 662 C CA . ASN A 1 86 ? 3.664 -8.049 17.634 1.00 97.00 86 ASN A CA 1
ATOM 663 C C . ASN A 1 86 ? 2.239 -8.394 17.172 1.00 97.00 86 ASN A C 1
ATOM 665 O O . ASN A 1 86 ? 1.788 -9.496 17.449 1.00 97.00 86 ASN A O 1
ATOM 669 N N . LEU A 1 87 ? 1.542 -7.470 16.504 1.00 96.62 87 LEU A N 1
ATOM 670 C CA . LEU A 1 87 ? 0.252 -7.734 15.861 1.00 96.62 87 LEU A CA 1
ATOM 671 C C . LEU A 1 87 ? 0.406 -8.357 14.466 1.00 96.62 87 LEU A C 1
ATOM 673 O O . LEU A 1 87 ? -0.594 -8.692 13.846 1.00 96.62 87 LEU A O 1
ATOM 677 N N . ALA A 1 88 ? 1.626 -8.433 13.928 1.00 97.00 88 ALA A N 1
ATOM 678 C CA . ALA A 1 88 ? 1.846 -8.990 12.602 1.00 97.00 88 ALA A CA 1
ATOM 679 C C . ALA A 1 88 ? 1.776 -10.526 12.647 1.00 97.00 88 ALA A C 1
ATOM 681 O O . ALA A 1 88 ? 2.209 -11.118 13.644 1.00 97.00 88 ALA A O 1
ATOM 682 N N . PRO A 1 89 ? 1.373 -11.178 11.538 1.00 96.25 89 PRO A N 1
ATOM 683 C CA . PRO A 1 89 ? 1.510 -12.620 11.397 1.00 96.25 89 PRO A CA 1
ATOM 684 C C . PRO A 1 89 ? 2.929 -13.072 11.759 1.00 96.25 89 PRO A C 1
ATOM 686 O O . PRO A 1 89 ? 3.912 -12.408 11.406 1.00 96.25 89 PRO A O 1
ATOM 689 N N . LYS A 1 90 ? 3.070 -14.237 12.404 1.00 95.94 90 LYS A N 1
ATOM 690 C CA . LYS A 1 90 ? 4.368 -14.736 12.911 1.00 95.94 90 LYS A CA 1
ATOM 691 C C . LYS A 1 90 ? 5.491 -14.698 11.866 1.00 95.94 90 LYS A C 1
ATOM 693 O O . LYS A 1 90 ? 6.618 -14.330 12.185 1.00 95.94 90 LYS A O 1
ATOM 698 N N . HIS A 1 91 ? 5.180 -15.034 10.614 1.00 95.75 91 HIS A N 1
ATOM 699 C CA . HIS A 1 91 ? 6.148 -15.051 9.514 1.00 95.75 91 HIS A CA 1
ATOM 700 C C . HIS A 1 91 ? 6.605 -13.645 9.066 1.00 95.75 91 HIS A C 1
ATOM 702 O O . HIS A 1 91 ? 7.681 -13.512 8.486 1.00 95.75 91 HIS A O 1
ATOM 708 N N . LEU A 1 92 ? 5.839 -12.588 9.369 1.00 97.44 92 LEU A N 1
ATOM 709 C CA . LEU A 1 92 ? 6.180 -11.191 9.067 1.00 97.44 92 LEU A CA 1
ATOM 710 C C . LEU A 1 92 ? 6.722 -10.422 10.278 1.00 97.44 92 LEU A C 1
ATOM 712 O O . LEU A 1 92 ? 7.320 -9.361 10.092 1.00 97.44 92 LEU A O 1
ATOM 716 N N . PHE A 1 93 ? 6.577 -10.944 11.500 1.00 97.62 93 PHE A N 1
ATOM 717 C CA . PHE A 1 93 ? 6.999 -10.282 12.742 1.00 97.62 93 PHE A CA 1
ATOM 718 C C . PHE A 1 93 ? 8.422 -9.705 12.674 1.00 97.62 93 PHE A C 1
ATOM 720 O O . PHE A 1 93 ? 8.640 -8.531 12.985 1.00 97.62 93 PHE A O 1
ATOM 727 N N . ARG A 1 94 ? 9.401 -10.508 12.226 1.00 97.94 94 ARG A N 1
ATOM 728 C CA . ARG A 1 94 ? 10.807 -10.076 12.120 1.00 97.94 94 ARG A CA 1
ATOM 729 C C . ARG A 1 94 ? 10.957 -8.889 11.170 1.00 97.94 94 ARG A C 1
ATOM 731 O O . ARG A 1 94 ? 11.677 -7.943 11.475 1.00 97.94 94 ARG A O 1
ATOM 738 N N . ARG A 1 95 ? 10.251 -8.931 10.043 1.00 97.62 95 ARG A N 1
ATOM 739 C CA . ARG A 1 95 ? 10.297 -7.907 9.001 1.00 97.62 95 ARG A CA 1
ATOM 740 C C . ARG A 1 95 ? 9.666 -6.596 9.482 1.00 97.62 95 ARG A C 1
ATOM 742 O O . ARG A 1 95 ? 10.298 -5.550 9.387 1.00 97.62 95 ARG A O 1
ATOM 749 N N . PHE A 1 96 ? 8.484 -6.648 10.099 1.00 98.00 96 PHE A N 1
ATOM 750 C CA . PHE A 1 96 ? 7.859 -5.455 10.686 1.00 98.00 96 PHE A CA 1
ATOM 751 C C . PHE A 1 96 ? 8.650 -4.887 11.863 1.00 98.00 96 PHE A C 1
ATOM 753 O O . PHE A 1 96 ? 8.695 -3.672 12.031 1.00 98.00 96 PHE A O 1
ATOM 760 N N . SER A 1 97 ? 9.317 -5.735 12.647 1.00 98.06 97 SER A N 1
ATOM 761 C CA . SER A 1 97 ? 10.212 -5.279 13.715 1.00 98.06 97 SER A CA 1
ATOM 762 C C . SER A 1 97 ? 11.401 -4.499 13.151 1.00 98.06 97 SER A C 1
ATOM 764 O O . SER A 1 97 ? 11.736 -3.439 13.675 1.00 98.06 97 SER A O 1
ATOM 766 N N . GLN A 1 98 ? 11.986 -4.967 12.043 1.00 97.88 98 GLN A N 1
ATOM 767 C CA . GLN A 1 98 ? 13.041 -4.244 11.327 1.00 97.88 98 GLN A CA 1
ATOM 768 C C . GLN A 1 98 ? 12.536 -2.901 10.790 1.00 97.88 98 GLN A C 1
ATOM 770 O O . GLN A 1 98 ? 13.145 -1.880 11.087 1.00 97.88 98 GLN A O 1
ATOM 775 N N . TYR A 1 99 ? 11.397 -2.876 10.088 1.00 97.50 99 TYR A N 1
ATOM 776 C CA . TYR A 1 99 ? 10.815 -1.631 9.561 1.00 97.50 99 TYR A CA 1
ATOM 777 C C . TYR A 1 99 ? 10.446 -0.641 10.669 1.00 97.50 99 TYR A C 1
ATOM 779 O O . TYR A 1 99 ? 10.654 0.564 10.547 1.00 97.50 99 TYR A O 1
ATOM 787 N N . SER A 1 100 ? 9.923 -1.148 11.787 1.00 96.62 100 SER A N 1
ATOM 788 C CA . SER A 1 100 ? 9.615 -0.346 12.968 1.00 96.62 100 SER A CA 1
ATOM 789 C C . SER A 1 100 ? 10.864 0.289 13.574 1.00 96.62 100 SER A C 1
ATOM 791 O O . SER A 1 100 ? 10.789 1.421 14.045 1.00 96.62 100 SER A O 1
ATOM 793 N N . ALA A 1 101 ? 11.987 -0.431 13.594 1.00 95.88 101 ALA A N 1
AT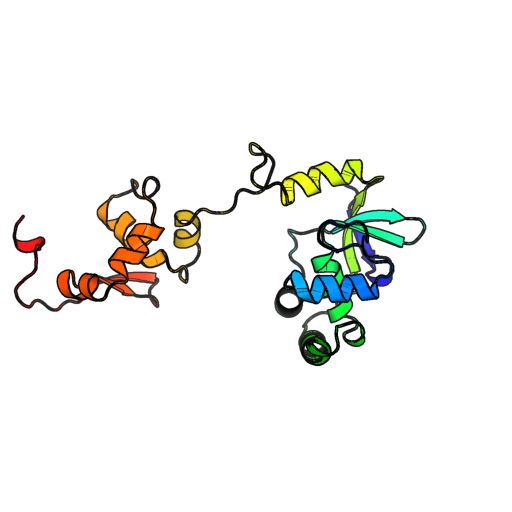OM 794 C CA . ALA A 1 101 ? 13.249 0.059 14.137 1.00 95.88 101 ALA A CA 1
ATOM 795 C C . ALA A 1 101 ? 13.971 1.020 13.180 1.00 95.88 101 ALA A C 1
ATOM 797 O O . ALA A 1 101 ? 14.596 1.970 13.640 1.00 95.88 101 ALA A O 1
ATOM 798 N N . SER A 1 102 ? 13.875 0.797 11.865 1.00 93.88 102 SER A N 1
ATOM 799 C CA . SER A 1 102 ? 14.560 1.611 10.855 1.00 93.88 102 SER A CA 1
ATOM 800 C C . SER A 1 102 ? 13.815 2.891 10.472 1.00 93.88 102 SER A C 1
ATOM 802 O O . SER A 1 102 ? 14.400 3.754 9.819 1.00 93.88 102 SER A O 1
ATOM 804 N N . ARG A 1 103 ? 12.529 3.029 10.829 1.00 92.12 103 ARG A N 1
ATOM 805 C CA . ARG A 1 103 ? 11.745 4.219 10.466 1.00 92.12 103 ARG A CA 1
ATOM 806 C C . ARG A 1 103 ? 12.345 5.480 11.086 1.00 92.12 103 ARG A C 1
ATOM 808 O O . ARG A 1 103 ? 12.670 5.518 12.271 1.00 92.12 103 ARG A O 1
ATOM 815 N N . GLN A 1 104 ? 12.367 6.559 10.314 1.00 85.69 104 GLN A N 1
ATOM 816 C CA . GLN A 1 104 ? 12.871 7.847 10.798 1.00 85.69 104 GLN A CA 1
ATOM 817 C C . GLN A 1 104 ? 11.903 8.537 11.770 1.00 85.69 104 GLN A C 1
ATOM 819 O O . GLN A 1 104 ? 12.322 9.275 12.656 1.00 85.69 104 GLN A O 1
ATOM 824 N N . ILE A 1 105 ? 10.591 8.335 11.590 1.00 86.44 105 ILE A N 1
ATOM 825 C CA . ILE A 1 105 ? 9.552 9.008 12.377 1.00 86.44 105 ILE A CA 1
ATOM 826 C C . ILE A 1 105 ? 8.490 8.008 12.806 1.00 86.44 105 ILE A C 1
ATOM 828 O O . ILE A 1 105 ? 7.959 7.244 12.002 1.00 86.44 105 ILE A O 1
ATOM 832 N N . GLN A 1 106 ? 8.118 8.067 14.084 1.00 89.88 106 GLN A N 1
ATOM 833 C CA . GLN A 1 106 ? 6.961 7.345 14.588 1.00 89.88 106 GLN A CA 1
ATOM 834 C C . GLN A 1 106 ? 5.660 8.076 14.245 1.00 89.88 106 GLN A C 1
ATOM 836 O O . GLN A 1 106 ? 5.438 9.226 14.629 1.00 89.88 106 GLN A O 1
ATOM 841 N N . ILE A 1 107 ? 4.754 7.376 13.568 1.00 91.94 107 ILE A N 1
ATOM 842 C CA . ILE A 1 107 ? 3.466 7.923 13.150 1.00 91.94 107 ILE A CA 1
ATOM 843 C C . ILE A 1 107 ? 2.400 7.467 14.142 1.00 91.94 107 ILE A C 1
ATOM 845 O O . ILE A 1 107 ? 1.950 6.332 14.099 1.00 91.94 107 ILE A O 1
ATOM 849 N N . ASN A 1 108 ? 1.966 8.353 15.040 1.00 93.69 108 ASN A N 1
ATOM 850 C CA . ASN A 1 108 ? 0.943 8.034 16.053 1.00 93.69 108 ASN A CA 1
ATOM 851 C C . ASN A 1 108 ? -0.475 8.503 15.675 1.00 93.69 108 ASN A C 1
ATOM 853 O O . ASN A 1 108 ? -1.459 8.173 16.348 1.00 93.69 108 ASN A O 1
ATOM 857 N N . SER A 1 109 ? -0.583 9.307 14.618 1.00 95.06 109 SER A N 1
ATOM 858 C CA . SER A 1 109 ? -1.836 9.875 14.124 1.00 95.06 109 SER A CA 1
ATOM 859 C C . SER A 1 109 ? -1.733 10.200 12.639 1.00 95.06 109 SER A C 1
ATOM 861 O O . SER A 1 109 ? -0.634 10.444 12.143 1.00 95.06 109 SER A O 1
ATOM 863 N N . VAL A 1 110 ? -2.872 10.216 11.956 1.00 95.38 110 VAL A N 1
ATOM 864 C CA . VAL A 1 110 ? -2.973 10.428 10.507 1.00 95.38 110 VAL A CA 1
ATOM 865 C C . VAL A 1 110 ? -4.101 11.392 10.180 1.00 95.38 110 VAL A C 1
ATOM 867 O O . VAL A 1 110 ? -5.055 11.515 10.950 1.00 95.38 110 VAL A O 1
ATOM 870 N N . GLU A 1 111 ? -3.976 12.109 9.066 1.00 95.25 111 GLU A N 1
ATOM 871 C CA . GLU A 1 111 ? -5.069 12.930 8.553 1.00 95.25 111 GLU A CA 1
ATOM 872 C C . GLU A 1 111 ? -6.172 12.047 7.977 1.00 95.25 111 GLU A C 1
ATOM 874 O O . GLU A 1 111 ? -5.943 11.231 7.081 1.00 95.25 111 GLU A O 1
ATOM 879 N N . CYS A 1 112 ? -7.379 12.246 8.492 1.00 96.19 112 CYS A N 1
ATOM 880 C CA . CYS A 1 112 ? -8.569 11.544 8.057 1.00 96.19 112 CYS A CA 1
ATOM 881 C C . CYS A 1 112 ? -9.617 12.539 7.567 1.00 96.19 112 CYS A C 1
ATOM 883 O O . CYS A 1 112 ? -9.834 13.577 8.195 1.00 96.19 112 CYS A O 1
ATOM 885 N N . LEU A 1 113 ? -10.303 12.182 6.487 1.00 95.44 113 LEU A N 1
ATOM 886 C CA . LEU A 1 113 ? -11.588 12.750 6.111 1.00 95.44 113 LEU A CA 1
ATOM 887 C C . LEU A 1 113 ? -12.679 12.066 6.938 1.00 95.44 113 LEU A C 1
ATOM 889 O O . LEU A 1 113 ? -12.868 10.857 6.819 1.00 95.44 113 LEU A O 1
ATOM 893 N N . ILE A 1 114 ? -13.371 12.832 7.777 1.00 95.38 114 ILE A N 1
ATOM 894 C CA . ILE A 1 114 ? -14.504 12.346 8.563 1.00 95.38 114 ILE A CA 1
ATOM 895 C C . ILE A 1 114 ? -15.772 12.501 7.727 1.00 95.38 114 ILE A C 1
ATOM 897 O O . ILE A 1 114 ? -16.101 13.614 7.318 1.00 95.38 114 ILE A O 1
ATOM 901 N N . VAL A 1 115 ? -16.474 11.392 7.518 1.00 93.00 115 VAL A N 1
ATOM 902 C CA . VAL A 1 115 ? -17.791 11.348 6.876 1.00 93.00 115 VAL A CA 1
ATOM 903 C C . VAL A 1 115 ? -18.875 10.988 7.887 1.00 93.00 115 VAL A C 1
ATOM 905 O O . VAL A 1 115 ? -18.609 10.322 8.893 1.00 93.00 115 VAL A O 1
ATOM 908 N N . SER A 1 116 ? -20.099 11.425 7.608 1.00 88.75 116 SER A N 1
ATOM 909 C CA . SER A 1 116 ? -21.260 11.179 8.469 1.00 88.75 116 SER A CA 1
ATOM 910 C C . SER A 1 116 ? -21.794 9.756 8.306 1.00 88.75 116 SER A C 1
ATOM 912 O O . SER A 1 116 ? -22.209 9.132 9.280 1.00 88.75 116 SER A O 1
ATOM 914 N N . ASP A 1 117 ? -21.751 9.223 7.082 1.00 89.44 117 ASP A N 1
ATOM 915 C CA . ASP A 1 117 ? -22.208 7.873 6.760 1.00 89.44 117 ASP A CA 1
ATOM 916 C C . ASP A 1 117 ? -21.430 7.253 5.581 1.00 89.44 117 ASP A C 1
ATOM 918 O O . ASP A 1 117 ? -20.598 7.890 4.926 1.00 89.44 117 ASP A O 1
ATOM 922 N N . ARG A 1 118 ? -21.687 5.964 5.306 1.00 90.69 118 ARG A N 1
ATOM 923 C CA . ARG A 1 118 ? -21.013 5.226 4.223 1.00 90.69 118 ARG A CA 1
ATOM 924 C C . ARG A 1 118 ? -21.370 5.761 2.835 1.00 90.69 118 ARG A C 1
ATOM 926 O O . ARG A 1 118 ? -20.572 5.596 1.915 1.00 90.69 118 ARG A O 1
ATOM 933 N N . LYS A 1 119 ? -22.542 6.384 2.660 1.00 90.75 119 LYS A N 1
ATOM 934 C CA . LYS A 1 119 ? -22.978 6.930 1.366 1.00 90.75 119 LYS A CA 1
ATOM 935 C C . LYS A 1 119 ? -22.113 8.124 0.974 1.00 90.75 119 LYS A C 1
ATOM 937 O O . LYS A 1 119 ? -21.755 8.239 -0.193 1.00 90.75 119 LYS A O 1
ATOM 942 N N . GLU A 1 120 ? -21.711 8.949 1.936 1.00 90.38 120 GLU A N 1
ATOM 943 C CA . GLU A 1 120 ? -20.794 10.069 1.698 1.00 90.38 120 GLU A CA 1
ATOM 944 C C . GLU A 1 120 ? -19.387 9.589 1.283 1.00 90.38 120 GLU A C 1
ATOM 946 O O . GLU A 1 120 ? -18.769 10.162 0.386 1.00 90.38 120 GLU A O 1
ATOM 951 N N . ALA A 1 121 ? -18.896 8.484 1.860 1.00 91.69 121 ALA A N 1
ATOM 952 C CA . ALA A 1 121 ? -17.630 7.871 1.440 1.00 91.69 121 ALA A CA 1
ATOM 953 C C . ALA A 1 121 ? -17.716 7.166 0.075 1.00 91.69 121 ALA A C 1
ATOM 955 O O . ALA A 1 121 ? -16.720 7.113 -0.651 1.00 91.69 121 ALA A O 1
ATOM 956 N N . LYS A 1 122 ? -18.893 6.629 -0.280 1.00 91.88 122 LYS A N 1
ATOM 957 C CA . LYS A 1 122 ? -19.105 5.775 -1.459 1.00 91.88 122 LYS A CA 1
ATOM 958 C C . LYS A 1 122 ? -18.595 6.414 -2.745 1.00 91.88 122 LYS A C 1
ATOM 960 O O . LYS A 1 122 ? -17.868 5.762 -3.485 1.00 91.88 122 LYS A O 1
ATOM 965 N N . HIS A 1 123 ? -18.914 7.688 -2.978 1.00 89.62 123 HIS A N 1
ATOM 966 C CA . HIS A 1 123 ? -18.481 8.394 -4.186 1.00 89.62 123 HIS A CA 1
ATOM 967 C C . HIS A 1 123 ? -16.952 8.372 -4.360 1.00 89.62 123 HIS A C 1
ATOM 969 O O . HIS A 1 123 ? -16.448 8.058 -5.438 1.00 89.62 123 HIS A O 1
ATOM 975 N N . TRP A 1 124 ? -16.210 8.654 -3.288 1.00 91.19 124 TRP A N 1
ATOM 976 C CA . TRP A 1 124 ? -14.747 8.708 -3.309 1.00 91.19 124 TRP A CA 1
ATOM 977 C C . TRP A 1 124 ? -14.110 7.323 -3.420 1.00 91.19 124 TRP A C 1
ATOM 979 O O . TRP A 1 124 ? -13.110 7.157 -4.116 1.00 91.19 124 TRP A O 1
ATOM 989 N N . ILE A 1 125 ? -14.704 6.323 -2.765 1.00 92.69 125 ILE A N 1
ATOM 990 C CA . ILE A 1 125 ? -14.280 4.922 -2.864 1.00 92.69 125 ILE A CA 1
ATOM 991 C C . ILE A 1 125 ? -14.463 4.426 -4.305 1.00 92.69 125 ILE A C 1
ATOM 993 O O . ILE A 1 125 ? -13.537 3.859 -4.881 1.00 92.69 125 ILE A O 1
ATOM 997 N N . GLU A 1 126 ? -15.614 4.691 -4.925 1.00 92.06 126 GLU A N 1
ATOM 998 C CA . GLU A 1 126 ? -15.881 4.320 -6.319 1.00 92.06 126 GLU A CA 1
ATOM 999 C C . GLU A 1 126 ? -14.934 5.029 -7.290 1.00 92.06 126 GLU A C 1
ATOM 1001 O O . GLU A 1 126 ? -14.396 4.390 -8.190 1.00 92.06 126 GLU A O 1
ATOM 1006 N N . ALA A 1 127 ? -14.672 6.323 -7.099 1.00 90.94 127 ALA A N 1
ATOM 1007 C CA . ALA A 1 127 ? -13.708 7.050 -7.924 1.00 90.94 127 ALA A CA 1
ATOM 1008 C C . ALA A 1 127 ? -12.292 6.446 -7.838 1.00 90.94 127 ALA A C 1
ATOM 1010 O O . ALA A 1 127 ? -11.570 6.400 -8.834 1.00 90.94 127 ALA A O 1
ATOM 1011 N N . LYS A 1 128 ? -11.885 5.938 -6.670 1.00 91.25 128 LYS A N 1
ATOM 1012 C CA . LYS A 1 128 ? -10.567 5.311 -6.505 1.00 91.25 128 LYS A CA 1
ATOM 1013 C C . LYS A 1 128 ? -10.491 3.885 -7.043 1.00 91.25 128 LYS A C 1
ATOM 1015 O O . LYS A 1 128 ? -9.466 3.520 -7.612 1.00 91.25 128 LYS A O 1
ATOM 1020 N N . HIS A 1 129 ? -11.539 3.081 -6.858 1.00 91.25 129 HIS A N 1
ATOM 1021 C CA . HIS A 1 129 ? -11.456 1.627 -7.061 1.00 91.25 129 HIS A CA 1
ATOM 1022 C C . HIS A 1 129 ? -12.249 1.095 -8.259 1.00 91.25 129 HIS A C 1
ATOM 1024 O O . HIS A 1 129 ? -11.932 0.013 -8.738 1.00 91.25 129 HIS A O 1
ATOM 1030 N N . ALA A 1 130 ? -13.227 1.829 -8.801 1.00 91.00 130 ALA A N 1
ATOM 1031 C CA . ALA A 1 130 ? -14.049 1.367 -9.932 1.00 91.00 130 ALA A CA 1
ATOM 1032 C C . ALA A 1 130 ? -13.387 1.583 -11.315 1.00 91.00 130 ALA A C 1
ATOM 1034 O O . ALA A 1 130 ? -14.064 1.639 -12.345 1.00 91.00 130 ALA A O 1
ATOM 1035 N N . GLY A 1 131 ? -12.060 1.740 -11.352 1.00 90.12 131 GLY A N 1
ATOM 1036 C CA . GLY A 1 131 ? -11.306 2.049 -12.565 1.00 90.12 131 GLY A CA 1
ATOM 1037 C C . GLY A 1 131 ? -11.677 3.413 -13.154 1.00 90.12 131 GLY A C 1
ATOM 1038 O O . GLY A 1 131 ? -11.964 4.359 -12.429 1.00 90.12 131 GLY A O 1
ATOM 1039 N N . GLN A 1 132 ? -11.699 3.525 -14.486 1.00 89.25 132 GLN A N 1
ATOM 1040 C CA . GLN A 1 132 ? -11.919 4.811 -15.165 1.00 89.25 132 GLN A CA 1
ATOM 1041 C C . GLN A 1 132 ? -13.316 5.406 -14.920 1.00 89.25 132 GLN A C 1
ATOM 1043 O O . GLN A 1 132 ? -13.474 6.621 -15.005 1.00 89.25 132 GLN A O 1
ATOM 1048 N N . ASN A 1 133 ? -14.331 4.577 -14.636 1.00 87.12 133 ASN A N 1
ATOM 1049 C CA . ASN A 1 133 ? -15.699 4.996 -14.298 1.00 87.12 133 ASN A CA 1
ATOM 1050 C C . ASN A 1 133 ? -16.240 6.160 -15.165 1.00 87.12 133 ASN A C 1
ATOM 1052 O O . ASN A 1 133 ? -16.611 7.219 -14.654 1.00 87.12 133 ASN A O 1
ATOM 1056 N N . LYS A 1 134 ? -16.219 5.998 -16.498 1.00 87.50 134 LYS A N 1
ATOM 1057 C CA . LYS A 1 134 ? -16.621 7.034 -17.478 1.00 87.50 134 LYS A CA 1
ATOM 1058 C C . LYS A 1 134 ? -15.949 8.407 -17.242 1.00 87.50 134 LYS A C 1
ATOM 1060 O O . LYS A 1 134 ? -16.584 9.443 -17.405 1.00 87.50 134 LYS A O 1
ATOM 1065 N N . GLY A 1 135 ? -14.683 8.407 -16.823 1.00 85.62 135 GLY A N 1
ATOM 1066 C CA . GLY A 1 135 ? -13.880 9.605 -16.551 1.00 85.62 135 GLY A CA 1
ATOM 1067 C C . GLY A 1 135 ? -13.913 10.102 -15.101 1.00 85.62 135 GLY A C 1
ATOM 1068 O O . GLY A 1 135 ? -13.209 11.052 -14.783 1.00 85.62 135 GLY A O 1
ATOM 1069 N N . LYS A 1 136 ? -14.700 9.481 -14.211 1.00 88.69 136 LYS A N 1
ATOM 1070 C CA . LYS A 1 136 ? -14.794 9.882 -12.794 1.00 88.69 136 LYS A CA 1
ATOM 1071 C C . LYS A 1 136 ? -13.688 9.300 -11.921 1.00 88.69 136 LYS A C 1
ATOM 1073 O O . LYS A 1 136 ? -13.443 9.821 -10.837 1.00 88.69 136 LYS A O 1
ATOM 1078 N N . GLY A 1 137 ? -13.106 8.180 -12.341 1.00 90.25 137 GLY A N 1
ATOM 1079 C CA . GLY A 1 137 ? -12.134 7.450 -11.542 1.00 90.25 137 GLY A CA 1
ATOM 1080 C C . GLY A 1 137 ? -10.727 7.465 -12.119 1.00 90.25 137 GLY A C 1
ATOM 1081 O O . GLY A 1 137 ? -10.461 8.059 -13.165 1.00 90.25 137 GLY A O 1
ATOM 1082 N N . VAL A 1 138 ? -9.805 6.819 -11.409 1.00 90.38 138 VAL A N 1
ATOM 1083 C CA . VAL A 1 138 ? -8.385 6.819 -11.773 1.00 90.38 138 VAL A CA 1
ATOM 1084 C C . VAL A 1 138 ? -8.173 6.039 -13.073 1.00 90.38 138 VAL A C 1
ATOM 1086 O O . VAL A 1 138 ? -8.521 4.862 -13.178 1.00 90.38 138 VAL A O 1
ATOM 1089 N N . LYS A 1 139 ? -7.565 6.693 -14.070 1.00 92.31 139 LYS A N 1
ATOM 1090 C CA . LYS A 1 139 ? -7.111 6.057 -15.311 1.00 92.31 139 LYS A CA 1
ATOM 1091 C C . LYS A 1 139 ? -5.657 5.605 -15.148 1.00 92.31 139 LYS A C 1
ATOM 1093 O O . LYS A 1 139 ? -4.783 6.467 -15.052 1.00 92.31 139 LYS A O 1
ATOM 1098 N N . PRO A 1 140 ? -5.373 4.288 -15.119 1.00 91.19 140 PRO A N 1
ATOM 1099 C CA . PRO A 1 140 ? -4.001 3.805 -15.092 1.00 91.19 140 PRO A CA 1
ATOM 1100 C C . PRO A 1 140 ? -3.245 4.290 -16.325 1.00 91.19 140 PRO A C 1
ATOM 1102 O O . PRO A 1 140 ? -3.808 4.343 -17.422 1.00 91.19 140 PRO A O 1
ATOM 1105 N N . TRP A 1 141 ? -1.963 4.597 -16.154 1.00 92.00 141 TRP A N 1
ATOM 1106 C CA . TRP A 1 141 ? -1.097 4.875 -17.290 1.00 92.00 141 TRP A CA 1
ATOM 1107 C C . TRP A 1 141 ? -1.001 3.655 -18.205 1.00 92.00 141 TRP A C 1
ATOM 1109 O O . TRP A 1 141 ? -0.814 2.525 -17.736 1.00 92.00 141 TRP A O 1
ATOM 1119 N N . ASN A 1 142 ? -1.138 3.887 -19.509 1.00 89.69 142 ASN A N 1
ATOM 1120 C CA . ASN A 1 142 ? -0.932 2.849 -20.515 1.00 89.69 142 ASN A CA 1
ATOM 1121 C C . ASN A 1 142 ? 0.567 2.501 -20.643 1.00 89.69 142 ASN A C 1
ATOM 1123 O O . ASN A 1 142 ? 1.422 3.115 -20.001 1.00 89.69 142 ASN A O 1
ATOM 1127 N N . ALA A 1 143 ? 0.895 1.490 -21.451 1.00 89.94 143 ALA A N 1
ATOM 1128 C CA . ALA A 1 143 ? 2.273 1.017 -21.596 1.00 89.94 143 ALA A CA 1
ATOM 1129 C C . ALA A 1 143 ? 3.233 2.115 -22.096 1.00 89.94 143 ALA A C 1
ATOM 1131 O O . ALA A 1 143 ? 4.328 2.239 -21.558 1.00 89.94 143 ALA A O 1
ATOM 1132 N N . ILE A 1 144 ? 2.796 2.960 -23.034 1.00 89.25 144 ILE A N 1
ATOM 1133 C CA . ILE A 1 144 ? 3.583 4.087 -23.561 1.00 89.25 144 ILE A CA 1
ATOM 1134 C C . ILE A 1 144 ? 3.837 5.132 -22.474 1.00 89.25 144 ILE A C 1
ATOM 1136 O O . ILE A 1 144 ? 4.971 5.531 -22.258 1.00 89.25 144 ILE A O 1
ATOM 1140 N N . GLN A 1 145 ? 2.805 5.539 -21.734 1.00 90.94 145 GLN A N 1
ATOM 1141 C CA . GLN A 1 145 ? 2.923 6.511 -20.643 1.00 90.94 145 GLN A CA 1
ATOM 1142 C C . GLN A 1 145 ? 3.837 5.996 -19.525 1.00 90.94 145 GLN A C 1
ATOM 1144 O O . GLN A 1 145 ? 4.641 6.753 -18.984 1.00 90.94 145 GLN A O 1
ATOM 1149 N N . LYS A 1 146 ? 3.755 4.698 -19.204 1.00 93.12 146 LYS A N 1
ATOM 1150 C CA . LYS A 1 146 ? 4.671 4.053 -18.256 1.00 93.12 146 LYS A CA 1
ATOM 1151 C C . LYS A 1 146 ? 6.101 4.021 -18.788 1.00 93.12 146 LYS A C 1
ATOM 1153 O O . LYS A 1 146 ? 7.007 4.359 -18.039 1.00 93.12 146 LYS A O 1
ATOM 1158 N N . ALA A 1 147 ? 6.303 3.643 -20.048 1.00 91.38 147 ALA A N 1
ATOM 1159 C CA . ALA A 1 147 ? 7.617 3.649 -20.682 1.00 91.38 147 ALA A CA 1
ATOM 1160 C C . ALA A 1 147 ? 8.204 5.059 -20.753 1.00 91.38 147 ALA A C 1
ATOM 1162 O O . ALA A 1 147 ? 9.392 5.237 -20.536 1.00 91.38 147 ALA A O 1
ATOM 1163 N N . HIS A 1 148 ? 7.377 6.073 -20.990 1.00 90.12 148 HIS A N 1
ATOM 1164 C CA . HIS A 1 148 ? 7.803 7.463 -21.012 1.00 90.12 148 HIS A CA 1
ATOM 1165 C C . HIS A 1 148 ? 8.282 7.942 -19.633 1.00 90.12 148 HIS A C 1
ATOM 1167 O O . HIS A 1 148 ? 9.319 8.594 -19.545 1.00 90.12 148 HIS A O 1
ATOM 1173 N N . TYR A 1 149 ? 7.555 7.596 -18.567 1.00 93.56 149 TYR A N 1
ATOM 1174 C CA . TYR A 1 149 ? 7.850 8.078 -17.217 1.00 93.56 149 TYR A CA 1
ATOM 1175 C C . TYR A 1 149 ? 8.902 7.250 -16.462 1.00 93.56 149 TYR A C 1
ATOM 1177 O O . TYR A 1 149 ? 9.675 7.816 -15.696 1.00 93.56 149 TYR A O 1
ATOM 1185 N N . PHE A 1 150 ? 8.926 5.923 -16.631 1.00 92.00 150 PHE A N 1
ATOM 1186 C CA . PHE A 1 150 ? 9.814 5.018 -15.893 1.00 92.00 150 PHE A CA 1
ATOM 1187 C C . PHE A 1 150 ? 10.959 4.514 -16.793 1.00 92.00 150 PHE A C 1
ATOM 1189 O O . PHE A 1 150 ? 10.716 3.639 -17.628 1.00 92.00 150 PHE A O 1
ATOM 1196 N N . PRO A 1 151 ? 12.214 4.965 -16.594 1.00 90.81 151 PRO A N 1
ATOM 1197 C CA . PRO A 1 151 ? 13.367 4.501 -17.382 1.00 90.81 151 PRO A CA 1
ATOM 1198 C C . PRO A 1 151 ? 13.629 2.991 -17.279 1.00 90.81 151 PRO A C 1
ATOM 1200 O O . PRO A 1 151 ? 14.137 2.365 -18.205 1.00 90.81 151 PRO A O 1
ATOM 1203 N N . SER A 1 152 ? 13.243 2.386 -16.153 1.00 91.06 152 SER A N 1
ATOM 1204 C CA . SER A 1 152 ? 13.356 0.946 -15.900 1.00 91.06 152 SER A CA 1
ATOM 1205 C C . SER A 1 152 ? 12.210 0.119 -16.491 1.00 91.06 152 SER A C 1
ATOM 1207 O O . SER A 1 152 ? 12.150 -1.089 -16.268 1.00 91.06 152 SER A O 1
ATOM 1209 N N . ASN A 1 153 ? 11.265 0.739 -17.206 1.00 92.56 153 ASN A N 1
ATOM 1210 C CA . ASN A 1 153 ? 10.173 0.004 -17.827 1.00 92.56 153 ASN A CA 1
ATOM 1211 C C . ASN A 1 153 ? 10.703 -0.907 -18.942 1.00 92.56 153 ASN A C 1
ATOM 1213 O O . ASN A 1 153 ? 11.463 -0.466 -19.798 1.00 92.56 153 ASN A O 1
ATOM 1217 N N . GLU A 1 154 ? 10.218 -2.144 -18.998 1.00 90.81 154 GLU A N 1
ATOM 1218 C CA . GLU A 1 154 ? 10.573 -3.105 -20.054 1.00 90.81 154 GLU A CA 1
ATOM 1219 C C . GLU A 1 154 ? 10.295 -2.577 -21.474 1.00 90.81 154 GLU A C 1
ATOM 1221 O O . GLU A 1 154 ? 11.025 -2.882 -22.410 1.00 90.81 154 GLU A O 1
ATOM 1226 N N . ASN A 1 155 ? 9.277 -1.724 -21.635 1.00 92.00 155 ASN A N 1
ATOM 1227 C CA . ASN A 1 155 ? 8.907 -1.144 -22.923 1.00 92.00 155 ASN A CA 1
ATOM 1228 C C . ASN A 1 155 ? 9.693 0.136 -23.249 1.00 92.00 155 ASN A C 1
ATOM 1230 O O . ASN A 1 155 ? 9.433 0.756 -24.277 1.00 92.00 155 ASN A O 1
ATOM 1234 N N . ARG A 1 156 ? 10.640 0.565 -22.399 1.00 91.94 156 ARG A N 1
ATOM 1235 C CA . ARG A 1 156 ? 11.404 1.806 -22.601 1.00 91.94 156 ARG A CA 1
ATOM 1236 C C . ARG A 1 156 ? 12.190 1.785 -23.906 1.00 91.94 156 ARG A C 1
ATOM 1238 O O . ARG A 1 156 ? 12.147 2.763 -24.646 1.00 91.94 156 ARG A O 1
ATOM 1245 N N . PHE A 1 157 ? 12.831 0.661 -24.226 1.00 91.62 157 PHE A N 1
ATOM 1246 C CA . PHE A 1 157 ? 13.573 0.524 -25.478 1.00 91.62 157 PHE A CA 1
ATOM 1247 C C . PHE A 1 157 ? 12.656 0.690 -26.696 1.00 91.62 157 PHE A C 1
ATOM 1249 O O . PHE A 1 157 ? 12.913 1.536 -27.551 1.00 91.62 157 PHE A O 1
ATOM 1256 N N . ALA A 1 158 ? 11.546 -0.054 -26.735 1.00 90.62 158 ALA A N 1
ATOM 1257 C CA . ALA A 1 158 ? 10.581 0.020 -27.830 1.00 90.62 158 ALA A CA 1
ATOM 1258 C C . ALA A 1 158 ? 9.993 1.426 -27.971 1.00 90.62 158 ALA A C 1
ATOM 1260 O O . ALA A 1 158 ? 9.818 1.909 -29.085 1.00 90.62 158 ALA A O 1
ATOM 1261 N N . TYR A 1 159 ? 9.739 2.097 -26.845 1.00 90.31 159 TYR A N 1
ATOM 1262 C CA . TYR A 1 159 ? 9.217 3.458 -26.816 1.00 90.31 159 TYR A CA 1
ATOM 1263 C C . TYR A 1 159 ? 10.186 4.415 -27.493 1.00 90.31 159 TYR A C 1
ATOM 1265 O O . TYR A 1 159 ? 9.799 5.096 -28.437 1.00 90.31 159 TYR A O 1
ATOM 1273 N N . LEU A 1 160 ? 11.440 4.434 -27.034 1.00 89.44 160 LEU A N 1
ATOM 1274 C CA . LEU A 1 160 ? 12.457 5.337 -27.558 1.00 89.44 160 LEU A CA 1
ATOM 1275 C C . LEU A 1 160 ? 12.696 5.088 -29.048 1.00 89.44 160 LEU A C 1
ATOM 1277 O O . LEU A 1 160 ? 12.704 6.039 -29.824 1.00 89.44 160 LEU A O 1
ATOM 1281 N N . LEU A 1 161 ? 12.828 3.819 -29.449 1.00 88.38 161 LEU A N 1
ATOM 1282 C CA . LEU A 1 161 ? 13.052 3.430 -30.841 1.00 88.38 161 LEU A CA 1
ATOM 1283 C C . LEU A 1 161 ? 11.921 3.910 -31.747 1.00 88.38 161 LEU A C 1
ATOM 1285 O O . LEU A 1 161 ? 12.163 4.507 -32.790 1.00 88.38 161 LEU A O 1
ATOM 1289 N N . PHE A 1 162 ? 10.680 3.674 -31.341 1.00 84.62 162 PHE A N 1
ATOM 1290 C CA . PHE A 1 162 ? 9.535 4.032 -32.160 1.00 84.62 162 PHE A CA 1
ATOM 1291 C C . PHE A 1 162 ? 9.312 5.544 -32.213 1.00 84.62 162 PHE A C 1
ATOM 1293 O O . PHE A 1 162 ? 8.977 6.072 -33.269 1.00 84.62 162 PHE A O 1
ATOM 1300 N N . ASN A 1 163 ? 9.543 6.253 -31.103 1.00 84.44 163 ASN A N 1
ATOM 1301 C CA . ASN A 1 163 ? 9.504 7.715 -31.101 1.00 84.44 163 ASN A CA 1
ATOM 1302 C C . ASN A 1 163 ? 10.578 8.312 -32.016 1.00 84.44 163 ASN A C 1
ATOM 1304 O O . ASN A 1 163 ? 10.311 9.312 -32.671 1.00 84.44 163 ASN A O 1
ATOM 1308 N N . PHE A 1 164 ? 11.763 7.698 -32.075 1.00 84.88 164 PHE A N 1
ATOM 1309 C CA . PHE A 1 164 ? 12.830 8.113 -32.984 1.00 84.88 164 PHE A CA 1
ATOM 1310 C C . PHE A 1 164 ? 12.462 7.884 -34.457 1.00 84.88 164 PHE A C 1
ATOM 1312 O O . PHE A 1 164 ? 12.730 8.740 -35.287 1.00 84.88 164 PHE A O 1
ATOM 1319 N N . LEU A 1 165 ? 11.840 6.747 -34.785 1.00 82.44 165 LEU A N 1
ATOM 1320 C CA . LEU A 1 165 ? 11.533 6.384 -36.174 1.00 82.44 165 LEU A CA 1
ATOM 1321 C C . LEU A 1 165 ? 10.291 7.078 -36.749 1.00 82.44 165 LEU A C 1
ATOM 1323 O O . LEU A 1 165 ? 10.193 7.225 -37.964 1.00 82.44 165 LEU A O 1
ATOM 1327 N N . LEU A 1 166 ? 9.303 7.406 -35.913 1.00 76.50 166 LEU A N 1
ATOM 1328 C CA . LEU A 1 166 ? 7.947 7.735 -36.372 1.00 76.50 166 LEU A CA 1
ATOM 1329 C C . LEU A 1 166 ? 7.372 9.016 -35.767 1.00 76.50 166 LEU A C 1
ATOM 1331 O O . LEU A 1 166 ? 6.152 9.169 -35.790 1.00 76.50 166 LEU A O 1
ATOM 1335 N N . GLU A 1 167 ? 8.229 9.882 -35.213 1.00 67.56 167 GLU A N 1
ATOM 1336 C CA . GLU A 1 167 ? 7.947 11.284 -34.855 1.00 67.56 167 GLU A CA 1
ATOM 1337 C C . GLU A 1 167 ? 6.463 11.541 -34.495 1.00 67.56 167 GLU A C 1
ATOM 1339 O O . GLU A 1 167 ? 5.701 12.106 -35.272 1.00 67.56 167 GLU A O 1
ATOM 1344 N N . ASP A 1 168 ? 6.039 11.066 -33.315 1.00 62.69 168 ASP A N 1
ATOM 1345 C CA . ASP A 1 168 ? 4.709 11.276 -32.698 1.00 62.69 168 ASP A CA 1
ATOM 1346 C C . ASP A 1 168 ? 3.530 10.363 -33.110 1.00 62.69 168 ASP A C 1
ATOM 1348 O O . ASP A 1 168 ? 2.440 10.453 -32.524 1.00 62.69 168 ASP A O 1
ATOM 1352 N N . ILE A 1 169 ? 3.722 9.385 -34.004 1.00 63.88 169 ILE A N 1
ATOM 1353 C CA . ILE A 1 169 ? 2.693 8.356 -34.306 1.00 63.88 169 ILE A CA 1
ATOM 1354 C C . ILE A 1 169 ? 2.778 7.160 -33.320 1.00 63.88 169 ILE A C 1
ATOM 1356 O O . ILE A 1 169 ? 1.963 6.236 -33.347 1.00 63.88 169 ILE A O 1
ATOM 1360 N N . SER A 1 170 ? 3.720 7.182 -32.369 1.00 61.41 170 SER A N 1
ATOM 1361 C CA . SER A 1 170 ? 3.955 6.103 -31.388 1.00 61.41 170 SER A CA 1
ATOM 1362 C C . SER A 1 170 ? 2.743 5.732 -30.542 1.00 61.41 170 SER A C 1
ATOM 1364 O O . SER A 1 170 ? 2.540 4.564 -30.214 1.00 61.41 170 SER A O 1
ATOM 1366 N N . GLN A 1 171 ? 1.881 6.707 -30.269 1.00 65.88 171 GLN A N 1
ATOM 1367 C CA . GLN A 1 171 ? 0.641 6.554 -29.512 1.00 65.88 171 GLN A CA 1
ATOM 1368 C C . GLN A 1 171 ? -0.395 5.604 -30.141 1.00 65.88 171 GLN A C 1
ATOM 1370 O O . GLN A 1 171 ? -1.320 5.186 -29.442 1.00 65.88 171 GLN A O 1
ATOM 1375 N N . PHE A 1 172 ? -0.248 5.245 -31.422 1.00 66.75 172 PHE A N 1
ATOM 1376 C CA . PHE A 1 172 ? -1.194 4.389 -32.147 1.00 66.75 172 PHE A CA 1
ATOM 1377 C C . PHE A 1 172 ? -0.817 2.901 -32.167 1.00 66.75 172 PHE A C 1
ATOM 1379 O O . PHE A 1 172 ? -1.599 2.090 -32.660 1.00 66.75 172 PHE A O 1
ATOM 1386 N N . TYR A 1 173 ? 0.341 2.521 -31.617 1.00 69.06 173 TYR A N 1
ATOM 1387 C CA . TYR A 1 173 ? 0.851 1.152 -31.698 1.00 69.06 173 TYR A CA 1
ATOM 1388 C C . TYR A 1 173 ? 0.923 0.460 -30.334 1.00 69.06 173 TYR A C 1
ATOM 1390 O O . TYR A 1 173 ? 1.241 1.060 -29.305 1.00 69.06 173 TYR A O 1
ATOM 1398 N N . GLU A 1 174 ? 0.662 -0.850 -30.324 1.00 80.69 174 GLU A N 1
ATOM 1399 C CA . GLU A 1 174 ? 0.841 -1.686 -29.136 1.00 80.69 174 GLU A CA 1
ATOM 1400 C C . GLU A 1 174 ? 2.327 -1.957 -28.884 1.00 80.69 174 GLU A C 1
ATOM 1402 O O . GLU A 1 174 ? 2.902 -2.952 -29.332 1.00 80.69 174 GLU A O 1
ATOM 1407 N N . ILE A 1 175 ? 2.944 -1.059 -28.118 1.00 85.00 175 ILE A N 1
ATOM 1408 C CA . ILE A 1 175 ? 4.368 -1.096 -27.771 1.00 85.00 175 ILE A CA 1
ATOM 1409 C C . ILE A 1 175 ? 4.831 -2.430 -27.165 1.00 85.00 175 ILE A C 1
ATOM 1411 O O . ILE A 1 175 ? 5.964 -2.843 -27.375 1.00 85.00 175 ILE A O 1
ATOM 1415 N N . THR A 1 176 ? 3.951 -3.152 -26.472 1.00 84.19 176 THR A N 1
ATOM 1416 C CA . THR A 1 176 ? 4.252 -4.456 -25.867 1.00 84.19 176 THR A CA 1
ATOM 1417 C C . THR A 1 176 ? 4.575 -5.531 -26.906 1.00 84.19 176 THR A C 1
ATOM 1419 O O . THR A 1 176 ? 5.412 -6.394 -26.647 1.00 84.19 176 THR A O 1
ATOM 1422 N N . ASN A 1 177 ? 3.960 -5.490 -28.092 1.00 83.69 177 ASN A N 1
ATOM 1423 C CA . ASN A 1 177 ? 4.272 -6.424 -29.178 1.00 83.69 177 ASN A CA 1
ATOM 1424 C C . ASN A 1 177 ? 5.650 -6.122 -29.775 1.00 83.69 177 ASN A C 1
ATOM 1426 O O . ASN A 1 177 ? 6.432 -7.040 -30.019 1.00 83.69 177 ASN A O 1
ATOM 1430 N N . LEU A 1 178 ? 5.975 -4.836 -29.919 1.00 82.94 178 LEU A N 1
ATOM 1431 C CA . LEU A 1 178 ? 7.282 -4.384 -30.388 1.00 82.94 178 LEU A CA 1
ATOM 1432 C C . LEU A 1 178 ? 8.389 -4.749 -29.403 1.00 82.94 178 LEU A C 1
ATOM 1434 O O . LEU A 1 178 ? 9.416 -5.267 -29.827 1.00 82.94 178 LEU A O 1
ATOM 1438 N N . THR A 1 179 ? 8.163 -4.570 -28.099 1.00 88.19 179 THR A N 1
ATOM 1439 C CA . THR A 1 179 ? 9.112 -4.981 -27.056 1.00 88.19 179 THR A CA 1
ATOM 1440 C C . THR A 1 179 ? 9.500 -6.448 -27.213 1.00 88.19 179 THR A C 1
ATOM 1442 O O . THR A 1 179 ? 10.684 -6.763 -27.163 1.00 88.19 179 THR A O 1
ATOM 1445 N N . ARG A 1 180 ? 8.541 -7.348 -27.474 1.00 84.56 180 ARG A N 1
ATOM 1446 C CA . ARG A 1 180 ? 8.837 -8.774 -27.711 1.00 84.56 180 ARG A CA 1
ATOM 1447 C C . ARG A 1 180 ? 9.691 -8.999 -28.957 1.00 84.56 180 ARG A C 1
ATOM 1449 O O . ARG A 1 180 ? 10.583 -9.836 -28.916 1.00 84.56 180 ARG A O 1
ATOM 1456 N N . PHE A 1 181 ? 9.426 -8.263 -30.035 1.00 83.44 181 PHE A N 1
ATOM 1457 C CA . PHE A 1 181 ? 10.185 -8.370 -31.281 1.00 83.44 181 PHE A CA 1
ATOM 1458 C C . PHE A 1 181 ? 11.637 -7.896 -31.113 1.00 83.44 181 PHE A C 1
ATOM 1460 O O . PHE A 1 181 ? 12.567 -8.628 -31.440 1.00 83.44 181 PHE A O 1
ATOM 1467 N N . ILE A 1 182 ? 11.842 -6.704 -30.547 1.00 85.31 182 ILE A N 1
ATOM 1468 C CA . ILE A 1 182 ? 13.178 -6.089 -30.446 1.00 85.31 182 ILE A CA 1
ATOM 1469 C C . ILE A 1 182 ? 14.037 -6.663 -29.317 1.00 85.31 182 ILE A C 1
ATOM 1471 O O . ILE A 1 182 ? 15.241 -6.436 -29.283 1.00 85.31 182 ILE A O 1
ATOM 1475 N N . SER A 1 183 ? 13.423 -7.386 -28.378 1.00 81.81 183 SER A N 1
ATOM 1476 C CA . SER A 1 183 ? 14.135 -8.061 -27.287 1.00 81.81 183 SER A CA 1
ATOM 1477 C C . SER A 1 183 ? 14.785 -9.380 -27.730 1.00 81.81 183 SER A C 1
ATOM 1479 O O . SER A 1 183 ? 15.499 -9.998 -26.944 1.00 81.81 183 SER A O 1
ATOM 1481 N N . GLY A 1 184 ? 14.545 -9.834 -28.967 1.00 78.62 184 GLY A N 1
ATOM 1482 C CA . GLY A 1 184 ? 15.270 -10.958 -29.560 1.00 78.62 184 GLY A CA 1
ATOM 1483 C C . GLY A 1 184 ? 16.719 -10.589 -29.899 1.00 78.62 184 GLY A C 1
ATOM 1484 O O . GLY A 1 184 ? 16.985 -9.464 -30.321 1.00 78.62 184 GLY A O 1
ATOM 1485 N N . SER A 1 185 ? 17.655 -11.541 -29.776 1.00 73.25 185 SER A N 1
ATOM 1486 C CA . SER A 1 185 ? 19.079 -11.312 -30.097 1.00 73.25 185 SER A CA 1
ATOM 1487 C C . SER A 1 185 ? 19.285 -10.847 -31.544 1.00 73.25 185 SER A C 1
ATOM 1489 O O . SER A 1 185 ? 20.115 -9.982 -31.815 1.00 73.25 185 SER A O 1
ATOM 1491 N N . THR A 1 186 ? 18.434 -11.331 -32.449 1.00 80.88 186 THR A N 1
ATOM 1492 C CA . THR A 1 186 ? 18.439 -11.007 -33.877 1.00 80.88 186 THR A CA 1
ATOM 1493 C C . THR A 1 186 ? 18.275 -9.511 -34.154 1.00 80.88 186 THR A C 1
ATOM 1495 O O . THR A 1 186 ? 18.864 -8.999 -35.098 1.00 80.88 186 THR A O 1
ATOM 1498 N N . PHE A 1 187 ? 17.501 -8.767 -33.356 1.00 85.56 187 PHE A N 1
ATOM 1499 C CA . PHE A 1 187 ? 17.274 -7.348 -33.648 1.00 85.56 187 PHE A CA 1
ATOM 1500 C C . PHE A 1 187 ? 18.573 -6.540 -33.554 1.00 85.56 187 PHE A C 1
ATOM 1502 O O . PHE A 1 187 ? 18.907 -5.789 -34.472 1.00 85.56 187 PHE A O 1
ATOM 1509 N N . PHE A 1 188 ? 19.329 -6.724 -32.469 1.00 84.44 188 PHE A N 1
ATOM 1510 C CA . PHE A 1 188 ? 20.618 -6.060 -32.299 1.00 84.44 188 PHE A CA 1
ATOM 1511 C C . PHE A 1 188 ? 21.636 -6.547 -33.335 1.00 84.44 188 PHE A C 1
ATOM 1513 O O . PHE A 1 188 ? 22.300 -5.720 -33.949 1.00 84.44 188 PHE A O 1
ATOM 1520 N N . GLU A 1 189 ? 21.710 -7.861 -33.581 1.00 83.50 189 GLU A N 1
ATOM 1521 C CA . GLU A 1 189 ? 22.643 -8.454 -34.553 1.00 83.50 189 GLU A CA 1
ATOM 1522 C C . GLU A 1 189 ? 22.523 -7.836 -35.956 1.00 83.50 189 GLU A C 1
ATOM 1524 O O . GLU A 1 189 ? 23.536 -7.614 -36.611 1.00 83.50 189 GLU A O 1
ATOM 1529 N N . TYR A 1 190 ? 21.304 -7.531 -36.413 1.00 85.25 190 TYR A N 1
ATOM 1530 C CA . TYR A 1 190 ? 21.069 -7.012 -37.765 1.00 85.25 190 TYR A CA 1
ATOM 1531 C C . TYR A 1 190 ? 21.034 -5.482 -37.859 1.00 85.25 190 TYR A C 1
ATOM 1533 O O . TYR A 1 190 ? 21.260 -4.937 -38.938 1.00 85.25 190 TYR A O 1
ATOM 1541 N N . THR A 1 191 ? 20.714 -4.777 -36.769 1.00 85.81 191 THR A N 1
ATOM 1542 C CA . THR A 1 191 ? 20.545 -3.309 -36.796 1.00 85.81 191 THR A CA 1
ATOM 1543 C C . THR A 1 191 ? 21.675 -2.548 -36.108 1.00 85.81 191 THR A C 1
ATOM 1545 O O . THR A 1 191 ? 21.867 -1.367 -36.384 1.00 85.81 191 THR A O 1
ATOM 1548 N N . GLY A 1 192 ? 22.393 -3.183 -35.177 1.00 87.38 192 GLY A N 1
ATOM 1549 C CA . GLY A 1 192 ? 23.342 -2.519 -34.280 1.00 87.38 192 GLY A CA 1
ATOM 1550 C C . GLY A 1 192 ? 22.695 -1.548 -33.280 1.00 87.38 192 GLY A C 1
ATOM 1551 O O . GLY A 1 192 ? 23.404 -0.831 -32.570 1.00 87.38 192 GLY A O 1
ATOM 1552 N N . ILE A 1 193 ? 21.359 -1.489 -33.211 1.00 89.62 193 ILE A N 1
ATOM 1553 C CA . ILE A 1 193 ? 20.622 -0.571 -32.337 1.00 89.62 193 ILE A CA 1
ATOM 1554 C C . ILE A 1 193 ? 20.375 -1.239 -30.989 1.00 89.62 193 ILE A C 1
ATOM 1556 O O . ILE A 1 193 ? 19.819 -2.336 -30.916 1.00 89.62 193 ILE A O 1
ATOM 1560 N N . TYR A 1 194 ? 20.716 -0.545 -29.908 1.00 89.44 194 TYR A N 1
ATOM 1561 C CA . TYR A 1 194 ? 20.462 -1.011 -28.549 1.00 89.44 194 TYR A CA 1
ATOM 1562 C C . TYR A 1 194 ? 19.995 0.120 -27.628 1.00 89.44 194 TYR A C 1
ATOM 1564 O O . TYR A 1 194 ? 20.122 1.308 -27.931 1.00 89.44 194 TYR A O 1
ATOM 1572 N N . TYR A 1 195 ? 19.446 -0.258 -26.474 1.00 90.75 195 TYR A N 1
ATOM 1573 C CA . TYR A 1 195 ? 19.068 0.674 -25.415 1.00 90.75 195 TYR A CA 1
ATOM 1574 C C . TYR A 1 195 ? 20.186 0.793 -24.380 1.00 90.75 195 TYR A C 1
ATOM 1576 O O . TYR A 1 195 ? 20.483 -0.168 -23.665 1.00 90.75 195 TYR A O 1
ATOM 1584 N N . ASN A 1 196 ? 20.787 1.980 -24.270 1.00 88.88 196 ASN A N 1
ATOM 1585 C CA . ASN A 1 196 ? 21.694 2.283 -23.173 1.00 88.88 196 ASN A CA 1
ATOM 1586 C C . ASN A 1 196 ? 20.875 2.611 -21.917 1.00 88.88 196 ASN A C 1
ATOM 1588 O O . ASN A 1 196 ? 20.394 3.730 -21.756 1.00 88.88 196 ASN A O 1
ATOM 1592 N N . GLN A 1 197 ? 20.746 1.632 -21.019 1.00 87.88 197 GLN A N 1
ATOM 1593 C CA . GLN A 1 197 ? 19.973 1.764 -19.780 1.00 87.88 197 GLN A CA 1
ATOM 1594 C C . GLN A 1 197 ? 20.557 2.791 -18.798 1.00 87.88 197 GLN A C 1
ATOM 1596 O O . GLN A 1 197 ? 19.813 3.356 -18.002 1.00 87.88 197 GLN A O 1
ATOM 1601 N N . TRP A 1 198 ? 21.871 3.035 -18.836 1.00 88.44 198 TRP A N 1
ATOM 1602 C CA . TRP A 1 198 ? 22.520 4.006 -17.949 1.00 88.44 198 TRP A CA 1
ATOM 1603 C C . TRP A 1 198 ? 22.275 5.444 -18.391 1.00 88.44 198 TRP A C 1
ATOM 1605 O O . TRP A 1 198 ? 22.124 6.329 -17.554 1.00 88.44 198 TRP A O 1
ATOM 1615 N N . GLU A 1 199 ? 22.241 5.670 -19.702 1.00 90.12 199 GLU A N 1
ATOM 1616 C CA . GLU A 1 199 ? 22.023 6.994 -20.289 1.00 90.12 199 GLU A CA 1
ATOM 1617 C C . GLU A 1 199 ? 20.560 7.251 -20.674 1.00 90.12 199 GLU A C 1
ATOM 1619 O O . GLU A 1 199 ? 20.243 8.338 -21.147 1.00 90.12 199 GLU A O 1
ATOM 1624 N N . ASP A 1 200 ? 19.688 6.255 -20.494 1.00 90.38 200 ASP A N 1
ATOM 1625 C CA . ASP A 1 200 ? 18.271 6.286 -20.857 1.00 90.38 200 ASP A CA 1
ATOM 1626 C C . ASP A 1 200 ? 18.024 6.761 -22.306 1.00 90.38 200 ASP A C 1
ATOM 1628 O O . ASP A 1 200 ? 17.169 7.604 -22.588 1.00 90.38 200 ASP A O 1
ATOM 1632 N N . LYS A 1 201 ? 18.819 6.238 -23.251 1.00 89.75 201 LYS A N 1
ATOM 1633 C CA . LYS A 1 201 ? 18.776 6.650 -24.662 1.00 89.75 201 LYS A CA 1
ATOM 1634 C C . LYS A 1 201 ? 19.061 5.503 -25.629 1.00 89.75 201 LYS A C 1
ATOM 1636 O O . LYS A 1 201 ? 19.667 4.493 -25.263 1.00 89.75 201 LYS A O 1
ATOM 1641 N N . LEU A 1 202 ? 18.639 5.673 -26.882 1.00 90.12 202 LEU A N 1
ATOM 1642 C CA . LEU A 1 202 ? 19.064 4.795 -27.973 1.00 90.12 202 LEU A CA 1
ATOM 1643 C C . LEU A 1 202 ? 20.542 5.016 -28.272 1.00 90.12 202 LEU A C 1
ATOM 1645 O O . LEU A 1 202 ? 21.021 6.152 -28.289 1.00 90.12 202 LEU A O 1
ATOM 1649 N N . ALA A 1 203 ? 21.241 3.926 -28.542 1.00 89.00 203 ALA A N 1
ATOM 1650 C CA . ALA A 1 203 ? 22.626 3.938 -28.956 1.00 89.00 203 ALA A CA 1
ATOM 1651 C C . ALA A 1 203 ? 22.828 3.002 -30.151 1.00 89.00 203 ALA A C 1
ATOM 1653 O O . ALA A 1 203 ? 22.043 2.084 -30.395 1.00 89.00 203 ALA A O 1
ATOM 1654 N N . PHE A 1 204 ? 23.898 3.268 -30.893 1.00 88.25 204 PHE A N 1
ATOM 1655 C CA . PHE A 1 204 ? 24.257 2.557 -32.110 1.00 88.25 204 PHE A CA 1
ATOM 1656 C C . PHE A 1 204 ? 25.663 2.004 -31.926 1.00 88.25 204 PHE A C 1
ATOM 1658 O O . PHE A 1 204 ? 26.583 2.755 -31.586 1.00 88.25 204 PHE A O 1
ATOM 1665 N N . SER A 1 205 ? 25.847 0.700 -32.124 1.00 82.19 205 SER A N 1
ATOM 1666 C CA . SER A 1 205 ? 27.193 0.142 -32.184 1.00 82.19 205 SER A CA 1
ATOM 1667 C C . SER A 1 205 ? 27.862 0.652 -33.455 1.00 82.19 205 SER A C 1
ATOM 1669 O O . SER A 1 205 ? 27.455 0.313 -34.565 1.00 82.19 205 SER A O 1
ATOM 1671 N N . CYS A 1 206 ? 28.903 1.468 -33.302 1.00 57.06 206 CYS A N 1
ATOM 1672 C CA . CYS A 1 206 ? 29.766 1.860 -34.409 1.00 57.06 206 CYS A CA 1
ATOM 1673 C C . CYS A 1 206 ? 30.688 0.678 -34.756 1.00 57.06 206 CYS A C 1
ATOM 1675 O O . CYS A 1 206 ? 31.876 0.680 -34.455 1.00 57.06 206 CYS A O 1
ATOM 1677 N N . SER A 1 207 ? 30.115 -0.377 -35.325 1.00 49.94 207 SER A N 1
ATOM 1678 C CA . SER A 1 207 ? 30.846 -1.459 -35.978 1.00 49.94 207 SER A CA 1
ATOM 1679 C C . SER A 1 207 ? 30.402 -1.467 -37.428 1.00 49.94 207 SER A C 1
ATOM 1681 O O . SER A 1 207 ? 29.466 -2.152 -37.830 1.00 49.94 207 SER A O 1
ATOM 1683 N N . TYR A 1 208 ? 31.065 -0.604 -38.189 1.00 50.59 208 TYR A N 1
ATOM 1684 C CA . TYR A 1 208 ? 31.033 -0.568 -39.638 1.00 50.59 208 TYR A CA 1
ATOM 1685 C C . TYR A 1 208 ? 31.671 -1.865 -40.164 1.00 50.59 208 TYR A C 1
ATOM 1687 O O . TYR A 1 208 ? 32.843 -1.885 -40.518 1.0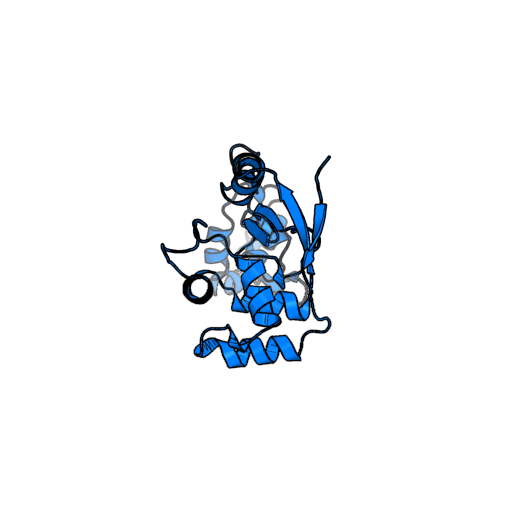0 50.59 208 TYR A O 1
ATOM 1695 N N . GLU A 1 209 ? 30.928 -2.969 -40.197 1.00 45.94 209 GLU A N 1
ATOM 1696 C CA . GLU A 1 209 ? 31.324 -4.159 -40.951 1.00 45.94 209 GLU A CA 1
ATOM 1697 C C . GLU A 1 209 ? 30.135 -4.668 -41.766 1.00 45.94 209 GLU A C 1
ATOM 1699 O O . GLU A 1 209 ? 29.235 -5.327 -41.261 1.00 45.94 209 GLU A O 1
ATOM 1704 N N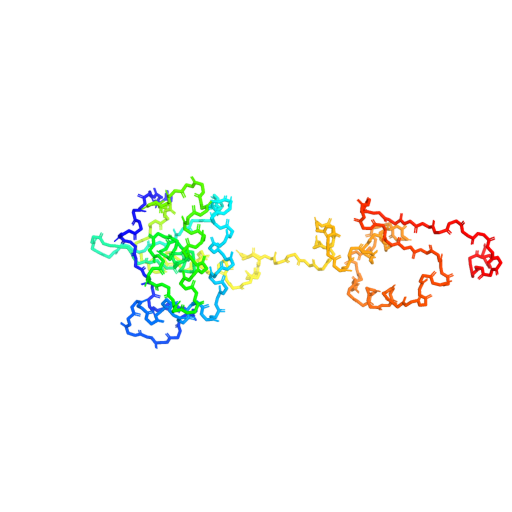 . LYS A 1 210 ? 30.152 -4.270 -43.047 1.00 44.94 210 LYS A N 1
ATOM 1705 C CA . LYS A 1 210 ? 29.515 -4.887 -44.221 1.00 44.94 210 LYS A CA 1
ATOM 1706 C C . LYS A 1 210 ? 28.377 -5.866 -43.907 1.00 44.94 210 LYS A C 1
ATOM 1708 O O . LYS A 1 210 ? 28.648 -7.047 -43.719 1.00 44.94 210 LYS A O 1
ATOM 1713 N N . ASN A 1 211 ? 27.140 -5.360 -43.932 1.00 48.38 211 ASN A N 1
ATOM 1714 C CA . ASN A 1 211 ? 25.888 -6.019 -44.366 1.00 48.38 211 ASN A CA 1
ATOM 1715 C C . ASN A 1 211 ? 24.670 -5.382 -43.666 1.00 48.38 211 ASN A C 1
ATOM 1717 O O . ASN A 1 211 ? 23.832 -6.089 -43.109 1.00 48.38 211 ASN A O 1
ATOM 1721 N N . SER A 1 212 ? 24.552 -4.049 -43.672 1.00 45.56 212 SER A N 1
ATOM 1722 C CA . SER A 1 212 ? 23.333 -3.415 -43.168 1.00 45.56 212 SER A CA 1
ATOM 1723 C C . SER A 1 212 ? 22.290 -3.366 -44.289 1.00 45.56 212 SER A C 1
ATOM 1725 O O . SER A 1 212 ? 22.562 -2.918 -45.400 1.00 45.56 212 SER A O 1
ATOM 1727 N N . ALA A 1 213 ? 21.064 -3.810 -44.010 1.00 54.31 213 ALA A N 1
ATOM 1728 C CA . ALA A 1 213 ? 19.931 -3.656 -44.929 1.00 54.31 213 ALA A CA 1
ATOM 1729 C C . ALA A 1 213 ? 19.519 -2.179 -45.143 1.00 54.31 213 ALA A C 1
ATOM 1731 O O . ALA A 1 213 ? 18.606 -1.903 -45.916 1.00 54.31 213 ALA A O 1
ATOM 1732 N N . LEU A 1 214 ? 20.183 -1.237 -44.462 1.00 46.34 214 LEU A N 1
ATOM 1733 C CA . LEU A 1 214 ? 20.016 0.205 -44.637 1.00 46.34 214 LEU A CA 1
ATOM 1734 C C . LEU A 1 214 ? 20.818 0.749 -45.829 1.00 46.34 214 LEU A C 1
ATOM 1736 O O . LEU A 1 214 ? 20.561 1.867 -46.250 1.00 46.34 214 LEU A O 1
ATOM 1740 N N . ASP A 1 215 ? 21.716 -0.048 -46.417 1.00 44.66 215 ASP A N 1
ATOM 1741 C CA . ASP A 1 215 ? 22.480 0.324 -47.617 1.00 44.66 215 ASP A CA 1
ATOM 1742 C C . ASP A 1 215 ? 21.691 0.113 -48.935 1.00 44.66 215 ASP A C 1
ATOM 1744 O O . ASP A 1 215 ? 22.255 0.225 -50.023 1.00 44.66 215 ASP A O 1
ATOM 1748 N N . ILE A 1 216 ? 20.395 -0.237 -48.861 1.00 47.81 216 ILE A N 1
ATOM 1749 C CA . ILE A 1 216 ? 19.529 -0.543 -50.023 1.00 47.81 216 ILE A CA 1
ATOM 1750 C C . ILE A 1 216 ? 18.456 0.548 -50.270 1.00 47.81 216 ILE A C 1
ATOM 1752 O O . ILE A 1 216 ? 17.599 0.387 -51.138 1.00 47.81 216 ILE A O 1
ATOM 1756 N N . PHE A 1 217 ? 18.519 1.694 -49.584 1.00 40.66 217 PHE A N 1
ATOM 1757 C CA . PHE A 1 217 ? 17.675 2.861 -49.885 1.00 40.66 217 PHE A CA 1
ATOM 1758 C C . PHE A 1 217 ? 18.493 4.133 -50.095 1.00 40.66 217 PHE A C 1
ATOM 1760 O O . PHE A 1 217 ? 19.409 4.388 -49.285 1.00 40.66 217 PHE A O 1
#